Protein AF-0000000087519798 (afdb_homodimer)

InterPro domains:
  IPR012349 FMN-binding split barrel [G3DSA:2.30.110.10] (3-143)
  IPR024747 Pyridoxamine 5'-phosphate oxidase-related [PF12900] (16-132)

Sequence (292 aa):
MRFEHDNDDPVLKLTEEQCWELLAHSAHGRVATAAAGIIDIVPVNFAVHKGYIFIRTAPGNKLAAMTVNSSIAFEADGVLSDEAWSVVVHGTAAVLESEEEIREARESGVTPWIPTLKDAWVRVKVERISGRHFILGAQPEVTDEAMRFEHDNDDPVLKLTEEQCWELLAHSAHGRVATAAAGIIDIVPVNFAVHKGYIFIRTAPGNKLAAMTVNSSIAFEADGVLSDEAWSVVVHGTAAVLESEEEIREARESGVTPWIPTLKDAWVRVKVERISGRHFILGAQPEVTDEA

Solvent-accessible surface area (backbone atoms only — not comparable to full-atom values): 16064 Å² total; per-residue (Å²): 129,96,70,90,56,63,95,78,39,47,64,33,80,45,50,64,68,55,38,51,52,54,48,61,74,40,49,58,34,33,40,21,41,58,56,96,89,42,52,38,54,43,79,38,33,28,20,51,46,97,81,27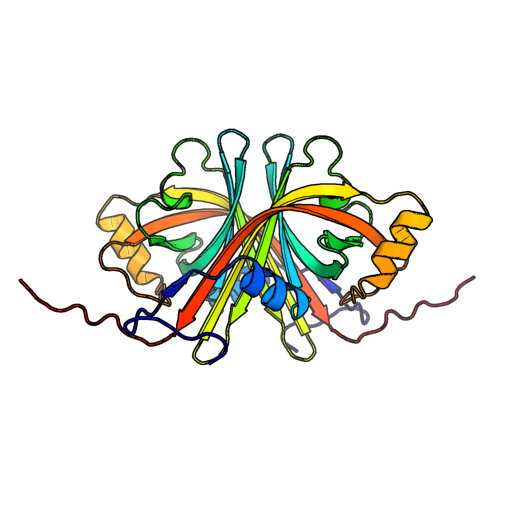,40,33,32,62,39,60,63,80,33,70,76,65,58,46,73,85,52,37,57,29,11,36,37,35,67,50,77,56,97,53,34,35,38,39,33,36,33,35,31,38,47,42,67,53,80,49,69,69,54,45,50,53,50,59,71,33,60,53,66,62,63,63,69,63,96,60,60,35,41,36,40,32,47,70,73,44,69,46,27,40,37,36,44,44,82,48,68,62,77,77,71,74,79,120,126,97,67,90,57,64,94,78,40,47,65,33,79,44,50,64,69,55,38,51,53,53,48,62,74,40,49,58,35,34,40,19,40,56,56,97,90,41,53,39,54,44,78,40,31,28,19,50,46,96,82,27,41,34,34,61,38,60,64,81,33,67,76,65,57,44,73,83,51,37,59,29,12,36,37,37,67,48,78,56,96,53,34,34,38,39,34,36,33,34,31,38,46,42,68,54,80,49,68,69,54,47,52,54,49,59,71,33,58,55,67,63,63,63,70,62,96,61,60,35,41,36,40,32,46,70,74,43,70,48,29,42,38,36,44,45,83,48,67,59,77,75,71,78,76,121

Radius of gyration: 19.39 Å; Cα contacts (8 Å, |Δi|>4): 641; chains: 2; bounding box: 46×64×42 Å

Structure (mmCIF, N/CA/C/O backbone):
data_AF-0000000087519798-model_v1
#
loop_
_entity.id
_entity.type
_entity.pdbx_description
1 polymer 'Flavin-nucleotide-binding protein'
#
loop_
_atom_site.group_PDB
_atom_site.id
_atom_site.type_symbol
_atom_site.label_atom_id
_atom_site.label_alt_id
_atom_site.label_comp_id
_atom_site.label_asym_id
_atom_site.label_entity_id
_atom_site.label_seq_id
_atom_site.pdbx_PDB_ins_code
_atom_site.Cartn_x
_atom_site.Cartn_y
_atom_site.Cartn_z
_atom_site.occupancy
_atom_site.B_iso_or_equiv
_atom_site.auth_seq_id
_atom_site.auth_comp_id
_atom_site.auth_asym_id
_atom_site.auth_atom_id
_atom_site.pdbx_PDB_model_num
ATOM 1 N N . MET A 1 1 ? -14.172 -11.82 15.789 1 59.91 1 MET A N 1
ATOM 2 C CA . MET A 1 1 ? -14.234 -11.5 14.359 1 59.91 1 MET A CA 1
ATOM 3 C C . MET A 1 1 ? -15 -10.195 14.133 1 59.91 1 MET A C 1
ATOM 5 O O . MET A 1 1 ? -16.047 -9.969 14.742 1 59.91 1 MET A O 1
ATOM 9 N N . ARG A 1 2 ? -14.25 -9.328 13.375 1 66.94 2 ARG A N 1
ATOM 10 C CA . ARG A 1 2 ? -14.758 -7.961 13.305 1 66.94 2 ARG A CA 1
ATOM 11 C C . ARG A 1 2 ? -16.047 -7.895 12.477 1 66.94 2 ARG A C 1
ATOM 13 O O . ARG A 1 2 ? -16.969 -7.156 12.82 1 66.94 2 ARG A O 1
ATOM 20 N N . PHE A 1 3 ? -16.109 -8.836 11.469 1 86.25 3 PHE A N 1
ATOM 21 C CA . PHE A 1 3 ? -17.234 -8.773 10.547 1 86.25 3 PHE A CA 1
ATOM 22 C C . PHE A 1 3 ? -17.828 -10.164 10.32 1 86.25 3 PHE A C 1
ATOM 24 O O . PHE A 1 3 ? -17.094 -11.156 10.266 1 86.25 3 PHE A O 1
ATOM 31 N N . GLU A 1 4 ? -19.078 -10.273 10.25 1 86.12 4 GLU A N 1
ATOM 32 C CA . GLU A 1 4 ? -19.781 -11.539 10.047 1 86.12 4 GLU A CA 1
ATOM 33 C C . GLU A 1 4 ? -19.781 -11.938 8.578 1 86.12 4 GLU A C 1
ATOM 35 O O . GLU A 1 4 ? -20.203 -11.156 7.715 1 86.12 4 GLU A O 1
ATOM 40 N N . HIS A 1 5 ? -19.297 -13.18 8.344 1 87.94 5 HIS A N 1
ATOM 41 C CA . HIS A 1 5 ? -19.281 -13.703 6.988 1 87.94 5 HIS A CA 1
ATOM 42 C C . HIS A 1 5 ? -20.531 -14.539 6.707 1 87.94 5 HIS A C 1
ATOM 44 O O . HIS A 1 5 ? -21.016 -15.25 7.586 1 87.94 5 HIS A O 1
ATOM 50 N N . ASP A 1 6 ? -20.938 -14.352 5.441 1 78.69 6 ASP A N 1
ATOM 51 C CA . ASP A 1 6 ? -22.047 -15.188 5.004 1 78.69 6 ASP A CA 1
ATOM 52 C C . ASP A 1 6 ? -21.562 -16.547 4.508 1 78.69 6 ASP A C 1
ATOM 54 O O . ASP A 1 6 ? -20.562 -16.625 3.791 1 78.69 6 ASP A O 1
ATOM 58 N N . ASN A 1 7 ? -22.359 -17.594 4.73 1 78.25 7 ASN A N 1
ATOM 59 C CA . ASN A 1 7 ? -22.234 -18.922 4.145 1 78.25 7 ASN A CA 1
ATOM 60 C C . ASN A 1 7 ? -20.812 -19.453 4.246 1 78.25 7 ASN A C 1
ATOM 62 O O . ASN A 1 7 ? -20.344 -20.156 3.346 1 78.25 7 ASN A O 1
ATOM 66 N N . ASP A 1 8 ? -20.031 -19.016 5.184 1 79.12 8 ASP A N 1
ATOM 67 C CA . ASP A 1 8 ? -18.672 -19.516 5.434 1 79.12 8 ASP A CA 1
ATOM 68 C C . ASP A 1 8 ? -17.719 -19.078 4.332 1 79.12 8 ASP A C 1
ATOM 70 O O . ASP A 1 8 ? -16.719 -19.75 4.059 1 79.12 8 ASP A O 1
ATOM 74 N N . ASP A 1 9 ? -18.203 -18.109 3.566 1 85.56 9 ASP A N 1
ATOM 75 C CA . ASP A 1 9 ? -17.312 -17.531 2.564 1 85.56 9 ASP A CA 1
ATOM 76 C C . ASP A 1 9 ? -16.125 -16.844 3.223 1 85.56 9 ASP A C 1
ATOM 78 O O . ASP A 1 9 ? -16.297 -15.984 4.086 1 85.56 9 ASP A O 1
ATOM 82 N N . PRO A 1 10 ? -14.992 -17.266 2.832 1 89.5 10 PRO A N 1
ATOM 83 C CA . PRO A 1 10 ? -13.805 -16.703 3.479 1 89.5 10 PRO A CA 1
ATOM 84 C C . PRO A 1 10 ? -13.57 -15.234 3.107 1 89.5 10 PRO A C 1
ATOM 86 O O . PRO A 1 10 ? -12.742 -14.562 3.73 1 89.5 10 PRO A O 1
ATOM 89 N N . VAL A 1 11 ? -14.305 -14.727 2.104 1 91.19 11 VAL A N 1
ATOM 90 C CA . VAL A 1 11 ? -14.148 -13.336 1.679 1 91.19 11 VAL A CA 1
ATOM 91 C C . VAL A 1 11 ? -15.469 -12.594 1.841 1 91.19 11 VAL A C 1
ATOM 93 O O . VAL A 1 11 ? -16.516 -13.062 1.379 1 91.19 11 VAL A O 1
ATOM 96 N N . LEU A 1 12 ? -15.391 -11.555 2.516 1 94.12 12 LEU A N 1
ATOM 97 C CA . LEU A 1 12 ? -16.547 -10.68 2.693 1 94.12 12 LEU A CA 1
ATOM 98 C C . LEU A 1 12 ? -16.328 -9.344 1.999 1 94.12 12 LEU A C 1
ATOM 100 O O . LEU A 1 12 ? -15.312 -8.672 2.236 1 94.12 12 LEU A O 1
ATOM 104 N N . LYS A 1 13 ? -17.219 -9.016 1.088 1 96.06 13 LYS A N 1
ATOM 105 C CA . LYS A 1 13 ? -17.219 -7.652 0.563 1 96.06 13 LYS A CA 1
ATOM 106 C C . LYS A 1 13 ? -17.75 -6.664 1.599 1 96.06 13 LYS A C 1
ATOM 108 O O . LYS A 1 13 ? -18.859 -6.82 2.1 1 96.06 13 LYS A O 1
ATOM 113 N N . LEU A 1 14 ? -17 -5.668 1.889 1 97.56 14 LEU A N 1
ATOM 114 C CA . LEU A 1 14 ? -17.359 -4.711 2.928 1 97.56 14 LEU A CA 1
ATOM 115 C C . LEU A 1 14 ? -18.297 -3.641 2.377 1 97.56 14 LEU A C 1
ATOM 117 O O . LEU A 1 14 ? -18.188 -3.254 1.21 1 97.56 14 LEU A O 1
ATOM 121 N N . THR A 1 15 ? -19.156 -3.197 3.223 1 97.88 15 THR A N 1
ATOM 122 C CA . THR A 1 15 ? -19.953 -2.023 2.879 1 97.88 15 THR A CA 1
ATOM 123 C C . THR A 1 15 ? -19.109 -0.754 2.963 1 97.88 15 THR A C 1
ATOM 125 O O . THR A 1 15 ? -18.016 -0.761 3.549 1 97.88 15 THR A O 1
ATOM 128 N N . GLU A 1 16 ? -19.641 0.296 2.352 1 98.12 16 GLU A N 1
ATOM 129 C CA . GLU A 1 16 ? -18.953 1.575 2.461 1 98.12 16 GLU A CA 1
ATOM 130 C C . GLU A 1 16 ? -18.766 1.98 3.922 1 98.12 16 GLU A C 1
ATOM 132 O O . GLU A 1 16 ? -17.703 2.457 4.309 1 98.12 16 GLU A O 1
ATOM 137 N N . GLU A 1 17 ? -19.797 1.792 4.73 1 97.75 17 GLU A N 1
ATOM 138 C CA . GLU A 1 17 ? -19.734 2.146 6.145 1 97.75 17 GLU A CA 1
ATOM 139 C C . GLU A 1 17 ? -18.656 1.359 6.867 1 97.75 17 GLU A C 1
ATOM 141 O O . GLU A 1 17 ? -17.922 1.911 7.695 1 97.75 17 GLU A O 1
ATOM 146 N N . GLN A 1 18 ? -18.578 0.118 6.582 1 97.88 18 GLN A N 1
ATOM 147 C CA . GLN A 1 18 ? -17.562 -0.732 7.184 1 97.88 18 GLN A CA 1
ATOM 148 C C . GLN A 1 18 ? -16.156 -0.301 6.758 1 97.88 18 GLN A C 1
ATOM 150 O O . GLN A 1 18 ? -15.227 -0.333 7.555 1 97.88 18 GLN A O 1
ATOM 155 N N . CYS A 1 19 ? -15.977 0.097 5.504 1 98.56 19 CYS A N 1
ATOM 156 C CA . CYS A 1 19 ? -14.703 0.604 5.012 1 98.56 19 CYS A CA 1
ATOM 157 C C . CYS A 1 19 ? -14.273 1.842 5.789 1 98.56 19 CYS A C 1
ATOM 159 O O . CYS A 1 19 ? -13.125 1.929 6.246 1 98.56 19 CYS A O 1
ATOM 161 N N . TRP A 1 20 ? -15.211 2.758 6.012 1 98.12 20 TRP A N 1
ATOM 162 C CA . TRP A 1 20 ? -14.898 3.986 6.738 1 98.12 20 TRP A CA 1
ATOM 163 C C . TRP A 1 20 ? -14.539 3.686 8.188 1 98.12 20 TRP A C 1
ATOM 165 O O . TRP A 1 20 ? -13.664 4.336 8.766 1 98.12 20 TRP A O 1
ATOM 175 N N . GLU A 1 21 ? -15.227 2.742 8.758 1 97.62 21 GLU A N 1
ATOM 176 C CA . GLU A 1 21 ? -14.906 2.348 10.133 1 97.62 21 GLU A CA 1
ATOM 177 C C . GLU A 1 21 ? -13.477 1.826 10.242 1 97.62 21 GLU A C 1
ATOM 179 O O . GLU A 1 21 ? -12.75 2.195 11.164 1 97.62 21 GLU A O 1
ATOM 184 N N . LEU A 1 22 ? -13.102 0.979 9.336 1 97.88 22 LEU A N 1
ATOM 185 C CA . LEU A 1 22 ? -11.75 0.433 9.336 1 97.88 22 LEU A CA 1
ATOM 186 C C . LEU A 1 22 ? -10.711 1.536 9.133 1 97.88 22 LEU A C 1
ATOM 188 O O . LEU A 1 22 ? -9.688 1.569 9.82 1 97.88 22 LEU A O 1
ATOM 192 N N . LEU A 1 23 ? -10.992 2.463 8.172 1 97.94 23 LEU A N 1
ATOM 193 C CA . LEU A 1 23 ? -10.07 3.564 7.926 1 97.94 23 LEU A CA 1
ATOM 194 C C . LEU A 1 23 ? -9.938 4.449 9.164 1 97.94 23 LEU A C 1
ATOM 196 O O . LEU A 1 23 ? -8.844 4.914 9.484 1 97.94 23 LEU A O 1
ATOM 200 N N . ALA A 1 24 ? -11.039 4.672 9.867 1 96.44 24 ALA A N 1
ATOM 201 C CA . ALA A 1 24 ? -11.055 5.547 11.039 1 96.44 24 ALA A CA 1
ATOM 202 C C . ALA A 1 24 ? -10.188 4.977 12.164 1 96.44 24 ALA A C 1
ATOM 204 O O . ALA A 1 24 ? -9.719 5.715 13.031 1 96.44 24 ALA A O 1
ATOM 205 N N . HIS A 1 25 ? -9.93 3.664 12.117 1 95.06 25 HIS A N 1
ATOM 206 C CA . HIS A 1 25 ? -9.156 3.014 13.172 1 95.06 25 HIS A CA 1
ATOM 207 C C . HIS A 1 25 ? -7.773 2.615 12.68 1 95.06 25 HIS A C 1
ATOM 209 O O . HIS A 1 25 ? -7.117 1.764 13.281 1 95.06 25 HIS A O 1
ATOM 215 N N . SER A 1 26 ? -7.41 3.158 11.609 1 95.44 26 SER A N 1
ATOM 216 C CA . SER A 1 26 ? -6.09 2.916 11.039 1 95.44 26 SER A CA 1
ATOM 217 C C . SER A 1 26 ? -5.309 4.215 10.875 1 95.44 26 SER A C 1
ATOM 219 O O . SER A 1 26 ? -5.902 5.293 10.773 1 95.44 26 SER A O 1
ATOM 221 N N . ALA A 1 27 ? -3.98 4.098 10.867 1 94.94 27 ALA A N 1
ATOM 222 C CA . ALA A 1 27 ? -3.162 5.309 10.805 1 94.94 27 ALA A CA 1
ATOM 223 C C . ALA A 1 27 ? -2.125 5.211 9.688 1 94.94 27 ALA A C 1
ATOM 225 O O . ALA A 1 27 ? -1.353 6.148 9.469 1 94.94 27 ALA A O 1
ATOM 226 N N . HIS A 1 28 ? -2.031 4.078 9.062 1 95.69 28 HIS A N 1
ATOM 227 C CA . HIS A 1 28 ? -1.018 3.807 8.047 1 95.69 28 HIS A CA 1
ATOM 228 C C . HIS A 1 28 ? -1.65 3.295 6.762 1 95.69 28 HIS A C 1
ATOM 230 O O . HIS A 1 28 ? -2.555 2.457 6.797 1 95.69 28 HIS A O 1
ATOM 236 N N . GLY A 1 29 ? -1.298 3.855 5.613 1 97 29 GLY A N 1
ATOM 237 C CA . GLY A 1 29 ? -1.755 3.457 4.289 1 97 29 GLY A CA 1
ATOM 238 C C . GLY A 1 29 ? -0.739 3.734 3.199 1 97 29 GLY A C 1
ATOM 239 O O . GLY A 1 29 ? 0.43 4.004 3.484 1 97 29 GLY A O 1
ATOM 240 N N . ARG A 1 30 ? -1.146 3.537 1.987 1 97.06 30 ARG A N 1
ATOM 241 C CA . ARG A 1 30 ? -0.303 3.781 0.821 1 97.06 30 ARG A CA 1
ATOM 242 C C . ARG A 1 30 ? -1.056 4.57 -0.243 1 97.06 30 ARG A C 1
ATOM 244 O O . ARG A 1 30 ? -2.238 4.324 -0.487 1 97.06 30 ARG A O 1
ATOM 251 N N . VAL A 1 31 ? -0.325 5.426 -0.885 1 96.56 31 VAL A N 1
ATOM 252 C CA . VAL A 1 31 ? -0.897 6.215 -1.97 1 96.56 31 VAL A CA 1
ATOM 253 C C . VAL A 1 31 ? -0.216 5.855 -3.287 1 96.56 31 VAL A C 1
ATOM 255 O O . VAL A 1 31 ? 1.014 5.867 -3.381 1 96.56 31 VAL A O 1
ATOM 258 N N . ALA A 1 32 ? -1.012 5.516 -4.242 1 95.75 32 ALA A N 1
ATOM 259 C CA . ALA A 1 32 ? -0.547 5.324 -5.617 1 95.75 32 ALA A CA 1
ATOM 260 C C . ALA A 1 32 ? -0.795 6.574 -6.457 1 95.75 32 ALA A C 1
ATOM 262 O O . ALA A 1 32 ? -1.893 7.137 -6.438 1 95.75 32 ALA A O 1
ATOM 263 N N . THR A 1 33 ? 0.191 7 -7.145 1 94 33 THR A N 1
ATOM 264 C CA . THR A 1 33 ? 0.105 8.148 -8.047 1 94 33 THR A CA 1
ATOM 265 C C . THR A 1 33 ? 0.697 7.809 -9.406 1 94 33 THR A C 1
ATOM 267 O O . THR A 1 33 ? 1.42 6.82 -9.547 1 94 33 THR A O 1
ATOM 270 N N . ALA A 1 34 ? 0.292 8.57 -10.367 1 90.81 34 ALA A N 1
ATOM 271 C CA . ALA A 1 34 ? 0.88 8.5 -11.703 1 90.81 34 ALA A CA 1
ATOM 272 C C . ALA A 1 34 ? 1.064 9.891 -12.297 1 90.81 34 ALA A C 1
ATOM 274 O O . ALA A 1 34 ? 0.117 10.68 -12.359 1 90.81 34 ALA A O 1
ATOM 275 N N . ALA A 1 35 ? 2.301 10.188 -12.57 1 83.38 35 ALA A N 1
ATOM 276 C CA . ALA A 1 35 ? 2.631 11.469 -13.203 1 83.38 35 ALA A CA 1
ATOM 277 C C . ALA A 1 35 ? 3.758 11.297 -14.219 1 83.38 35 ALA A C 1
ATOM 279 O O . ALA A 1 35 ? 4.777 10.664 -13.93 1 83.38 35 ALA A O 1
ATOM 280 N N . ALA A 1 36 ? 3.531 11.883 -15.422 1 80.44 36 ALA A N 1
ATOM 281 C CA . ALA A 1 36 ? 4.547 11.867 -16.469 1 80.44 36 ALA A CA 1
ATOM 282 C C . ALA A 1 36 ? 5.004 10.445 -16.766 1 80.44 36 ALA A C 1
ATOM 284 O O . ALA A 1 36 ? 6.207 10.18 -16.875 1 80.44 36 ALA A O 1
ATOM 285 N N . GLY A 1 37 ? 4.07 9.508 -16.703 1 79.12 37 GLY A N 1
ATOM 286 C CA . GLY A 1 37 ? 4.352 8.125 -17.078 1 79.12 37 GLY A CA 1
ATOM 287 C C . GLY A 1 37 ? 4.98 7.328 -15.945 1 79.12 37 GLY A C 1
ATOM 288 O O . GLY A 1 37 ? 5.281 6.145 -16.109 1 79.12 37 GLY A O 1
ATOM 289 N N . ILE A 1 38 ? 5.172 7.988 -14.812 1 87.88 38 ILE A N 1
ATOM 290 C CA . ILE A 1 38 ? 5.793 7.301 -13.688 1 87.88 38 ILE A CA 1
ATOM 291 C C . ILE A 1 38 ? 4.73 6.93 -12.656 1 87.88 38 ILE A C 1
ATOM 293 O O . ILE A 1 38 ? 4.004 7.801 -12.172 1 87.88 38 ILE A O 1
ATOM 297 N N . ILE A 1 39 ? 4.625 5.645 -12.469 1 92.94 39 ILE A N 1
ATOM 298 C CA . ILE A 1 39 ? 3.756 5.148 -11.406 1 92.94 39 ILE A CA 1
ATOM 299 C C . ILE A 1 39 ? 4.543 5.051 -10.102 1 92.94 39 ILE A C 1
ATOM 301 O O . ILE A 1 39 ? 5.672 4.555 -10.086 1 92.94 39 ILE A O 1
ATOM 305 N N . ASP A 1 40 ? 3.973 5.629 -9.055 1 94.5 40 ASP A N 1
ATOM 306 C CA . ASP A 1 40 ? 4.641 5.578 -7.754 1 94.5 40 ASP A CA 1
ATOM 307 C C . ASP A 1 40 ? 3.674 5.141 -6.656 1 94.5 40 ASP A C 1
ATOM 309 O O . ASP A 1 40 ? 2.457 5.188 -6.836 1 94.5 40 ASP A O 1
ATOM 313 N N . ILE A 1 41 ? 4.184 4.637 -5.625 1 96 41 ILE A N 1
ATOM 314 C CA . ILE A 1 41 ? 3.441 4.242 -4.43 1 96 41 ILE A CA 1
ATOM 315 C C . ILE A 1 41 ? 4.234 4.621 -3.182 1 96 41 ILE A C 1
ATOM 317 O O . ILE A 1 41 ? 5.434 4.352 -3.094 1 96 41 ILE A O 1
ATOM 321 N N . VAL A 1 42 ? 3.609 5.273 -2.256 1 94.31 42 VAL A N 1
ATOM 322 C CA . VAL A 1 42 ? 4.324 5.742 -1.073 1 94.31 42 VAL A CA 1
ATOM 323 C C . VAL A 1 42 ? 3.516 5.418 0.181 1 94.31 42 VAL A C 1
ATOM 325 O O . VAL A 1 42 ? 2.307 5.66 0.229 1 94.31 42 VAL A O 1
ATOM 328 N N . PRO A 1 43 ? 4.191 4.844 1.152 1 95.75 43 PRO A N 1
ATOM 329 C CA . PRO A 1 43 ? 3.512 4.707 2.441 1 95.75 43 PRO A CA 1
ATOM 330 C C . PRO A 1 43 ? 3.303 6.043 3.146 1 95.75 43 PRO A C 1
ATOM 332 O O . PRO A 1 43 ? 4.164 6.926 3.07 1 95.75 43 PRO A O 1
ATOM 335 N N . VAL A 1 44 ? 2.168 6.176 3.814 1 94.06 44 VAL A N 1
ATOM 336 C CA . VAL A 1 44 ? 1.858 7.441 4.465 1 94.06 44 VAL A CA 1
ATOM 337 C C . VAL A 1 44 ? 1.131 7.184 5.781 1 94.06 44 VAL A C 1
ATOM 339 O O . VAL A 1 44 ? 0.504 6.137 5.957 1 94.06 44 VAL A O 1
ATOM 342 N N . ASN A 1 45 ? 1.285 8.156 6.676 1 94.19 45 ASN A N 1
ATOM 343 C CA . ASN A 1 45 ? 0.349 8.25 7.789 1 94.19 45 ASN A CA 1
ATOM 344 C C . ASN A 1 45 ? -0.875 9.086 7.422 1 94.19 45 ASN A C 1
ATOM 346 O O . ASN A 1 45 ? -0.757 10.094 6.727 1 94.19 45 ASN A O 1
ATOM 350 N N . PHE A 1 46 ? -2.01 8.625 7.949 1 95.88 46 PHE A N 1
ATOM 351 C CA . PHE A 1 46 ? -3.236 9.32 7.578 1 95.88 46 PHE A CA 1
ATOM 352 C C . PHE A 1 46 ? -4.246 9.281 8.719 1 95.88 46 PHE A C 1
ATOM 354 O O . PHE A 1 46 ? -4.055 8.562 9.703 1 95.88 46 PHE A O 1
ATOM 361 N N . ALA A 1 47 ? -5.266 10.102 8.562 1 97.19 47 ALA A N 1
ATOM 362 C CA . ALA A 1 47 ? -6.469 10.062 9.391 1 97.19 47 ALA A CA 1
ATOM 363 C C . ALA A 1 47 ? -7.703 10.453 8.578 1 97.19 47 ALA A C 1
ATOM 365 O O . ALA A 1 47 ? -7.586 11.047 7.504 1 97.19 47 ALA A O 1
ATOM 366 N N . VAL A 1 48 ? -8.797 10 9.094 1 97.56 48 VAL A N 1
ATOM 367 C CA . VAL A 1 48 ? -10.062 10.367 8.469 1 97.56 48 VAL A CA 1
ATOM 368 C C . VAL A 1 48 ? -10.766 11.422 9.312 1 97.56 48 VAL A C 1
ATOM 370 O O . VAL A 1 48 ? -10.758 11.344 10.547 1 97.56 48 VAL A O 1
ATOM 373 N N . HIS A 1 49 ? -11.273 12.43 8.609 1 97.12 49 HIS A N 1
ATOM 374 C CA . HIS A 1 49 ? -12.031 13.484 9.266 1 97.12 49 HIS A CA 1
ATOM 375 C C . HIS A 1 49 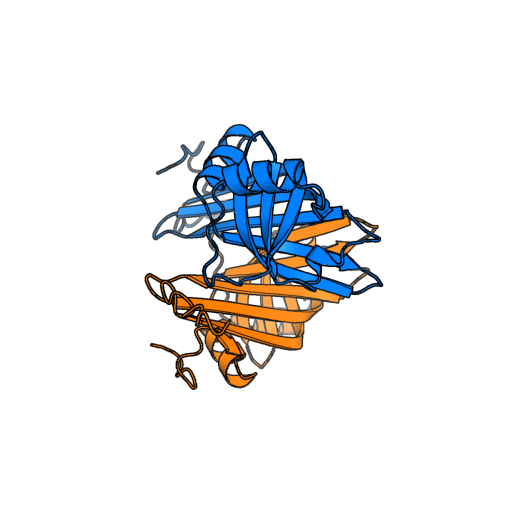? -13.062 14.094 8.328 1 97.12 49 HIS A C 1
ATOM 377 O O . HIS A 1 49 ? -12.727 14.516 7.215 1 97.12 49 HIS A O 1
ATOM 383 N N . LYS A 1 50 ? -14.336 14.086 8.688 1 96.06 50 LYS A N 1
ATOM 384 C CA . LYS A 1 50 ? -15.438 14.703 7.953 1 96.06 50 LYS A CA 1
ATOM 385 C C . LYS A 1 50 ? -15.508 14.164 6.523 1 96.06 50 LYS A C 1
ATOM 387 O O . LYS A 1 50 ? -15.648 14.938 5.574 1 96.06 50 LYS A O 1
ATOM 392 N N . GLY A 1 51 ? -15.242 12.906 6.309 1 96.44 51 GLY A N 1
ATOM 393 C CA . GLY A 1 51 ? -15.43 12.242 5.027 1 96.44 51 GLY A CA 1
ATOM 394 C C . GLY A 1 51 ? -14.234 12.391 4.102 1 96.44 51 GLY A C 1
ATOM 395 O O . GLY A 1 51 ? -14.312 12.039 2.92 1 96.44 51 GLY A O 1
ATOM 396 N N . TYR A 1 52 ? -13.117 12.938 4.66 1 97.81 52 TYR A N 1
ATOM 397 C CA . TYR A 1 52 ? -11.875 13.078 3.896 1 97.81 52 TYR A CA 1
ATOM 398 C C . TYR A 1 52 ? -10.75 12.281 4.543 1 97.81 52 TYR A C 1
ATOM 400 O O . TYR A 1 52 ? -10.812 11.961 5.73 1 97.81 52 TYR A O 1
ATOM 408 N N . ILE A 1 53 ? -9.852 11.953 3.688 1 98.06 53 ILE A N 1
ATOM 409 C CA . ILE A 1 53 ? -8.586 11.406 4.168 1 98.06 53 ILE A CA 1
ATOM 410 C C . ILE A 1 53 ? -7.527 12.508 4.188 1 98.06 53 ILE A C 1
ATOM 412 O O . ILE A 1 53 ? -7.348 13.227 3.199 1 98.06 53 ILE A O 1
ATOM 416 N N . PHE A 1 54 ? -6.895 12.625 5.316 1 96.5 54 PHE A N 1
ATOM 417 C CA . PHE A 1 54 ? -5.816 13.594 5.461 1 96.5 54 PHE A CA 1
ATOM 418 C C . PHE A 1 54 ? -4.473 12.898 5.629 1 96.5 54 PHE A C 1
ATOM 420 O O . PHE A 1 54 ? -4.367 11.922 6.375 1 96.5 54 PHE A O 1
ATOM 427 N N . ILE A 1 55 ? -3.529 13.43 4.895 1 94.81 55 ILE A N 1
ATOM 428 C CA . ILE A 1 55 ? -2.182 12.875 4.895 1 94.81 55 ILE A CA 1
ATOM 429 C C . ILE A 1 55 ? -1.173 13.961 5.262 1 94.81 55 ILE A C 1
ATOM 431 O O . ILE A 1 55 ? -1.257 15.086 4.762 1 94.81 55 ILE A O 1
ATOM 435 N N . ARG A 1 56 ? -0.33 13.594 6.156 1 89.56 56 ARG A N 1
ATOM 436 C CA . ARG A 1 56 ? 0.798 14.453 6.496 1 89.56 56 ARG A CA 1
ATOM 437 C C . ARG A 1 56 ? 2.098 13.914 5.91 1 89.56 56 ARG A C 1
ATOM 439 O O . ARG A 1 56 ? 2.453 12.758 6.133 1 89.56 56 ARG A O 1
ATOM 446 N N . THR A 1 57 ? 2.738 14.703 5.074 1 83.38 57 THR A N 1
ATOM 447 C CA . THR A 1 57 ? 3.922 14.203 4.383 1 83.38 57 THR A CA 1
ATOM 448 C C . THR A 1 57 ? 5.02 15.266 4.355 1 83.38 57 THR A C 1
ATOM 450 O O . THR A 1 57 ? 4.773 16.422 4.688 1 83.38 57 THR A O 1
ATOM 453 N N . ALA A 1 58 ? 6.297 14.727 4.156 1 75 58 ALA A N 1
ATOM 454 C CA . ALA A 1 58 ? 7.398 15.68 4.039 1 75 58 ALA A CA 1
ATOM 455 C C . ALA A 1 58 ? 7.203 16.594 2.836 1 75 58 ALA A C 1
ATOM 457 O O . ALA A 1 58 ? 6.621 16.203 1.827 1 75 58 ALA A O 1
ATOM 458 N N . PRO A 1 59 ? 7.746 17.766 3.051 1 63.56 59 PRO A N 1
ATOM 459 C CA . PRO A 1 59 ? 7.703 18.672 1.891 1 63.56 59 PRO A CA 1
ATOM 460 C C . PRO A 1 59 ? 8.469 18.109 0.692 1 63.56 59 PRO A C 1
ATOM 462 O O . PRO A 1 59 ? 9.523 17.5 0.861 1 63.56 59 PRO A O 1
ATOM 465 N N . GLY A 1 60 ? 7.902 18.312 -0.5 1 61.34 60 GLY A N 1
ATOM 466 C CA . GLY A 1 60 ? 8.602 17.875 -1.7 1 61.34 60 GLY A CA 1
ATOM 467 C C . GLY A 1 60 ? 8.281 16.453 -2.098 1 61.34 60 GLY A C 1
ATOM 468 O O . GLY A 1 60 ? 8.734 15.969 -3.143 1 61.34 60 GLY A O 1
ATOM 469 N N . ASN A 1 61 ? 7.598 15.852 -1.225 1 62.94 61 ASN A N 1
ATOM 470 C CA . ASN A 1 61 ? 7.18 14.508 -1.603 1 62.94 61 ASN A CA 1
ATOM 471 C C . ASN A 1 61 ? 6.246 14.531 -2.811 1 62.94 61 ASN A C 1
ATOM 473 O O . ASN A 1 61 ? 5.578 15.531 -3.066 1 62.94 61 ASN A O 1
ATOM 477 N N . LYS A 1 62 ? 6.305 13.445 -3.516 1 65.06 62 LYS A N 1
ATOM 478 C CA . LYS A 1 62 ? 5.566 13.344 -4.773 1 65.06 62 LYS A CA 1
ATOM 479 C C . LYS A 1 62 ? 4.086 13.664 -4.566 1 65.06 62 LYS A C 1
ATOM 481 O O . LYS A 1 62 ? 3.461 14.305 -5.414 1 65.06 62 LYS A O 1
ATOM 486 N N . LEU A 1 63 ? 3.631 13.344 -3.414 1 73.5 63 LEU A N 1
ATOM 487 C CA . LEU A 1 63 ? 2.227 13.641 -3.154 1 73.5 63 LEU A CA 1
ATOM 488 C C . LEU A 1 63 ? 1.992 15.141 -3.072 1 73.5 63 LEU A C 1
ATOM 490 O O . LEU A 1 63 ? 0.969 15.641 -3.545 1 73.5 63 LEU A O 1
ATOM 494 N N . ALA A 1 64 ? 3.043 15.766 -2.568 1 64.25 64 ALA A N 1
ATOM 495 C CA . ALA A 1 64 ? 2.938 17.219 -2.428 1 64.25 64 ALA A CA 1
ATOM 496 C C . ALA A 1 64 ? 3.219 17.906 -3.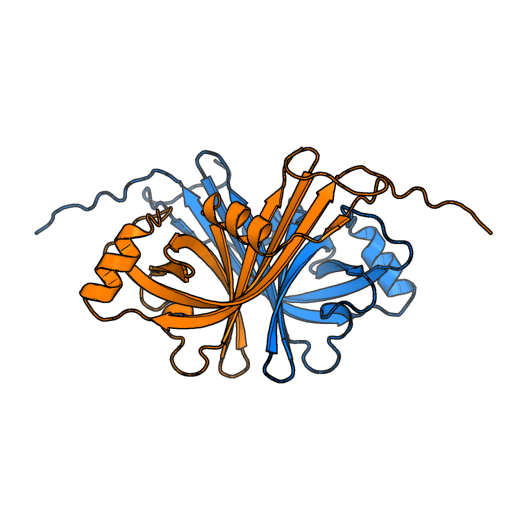754 1 64.25 64 ALA A C 1
ATOM 498 O O . ALA A 1 64 ? 2.855 19.078 -3.938 1 64.25 64 ALA A O 1
ATOM 499 N N . ALA A 1 65 ? 3.719 17.094 -4.609 1 59.5 65 ALA A N 1
ATOM 500 C CA . ALA A 1 65 ? 4.07 17.688 -5.898 1 59.5 65 ALA A CA 1
ATOM 501 C C . ALA A 1 65 ? 2.961 17.469 -6.922 1 59.5 65 ALA A C 1
ATOM 503 O O . ALA A 1 65 ? 3.033 17.984 -8.039 1 59.5 65 ALA A O 1
ATOM 504 N N . MET A 1 66 ? 1.957 16.766 -6.402 1 60.38 66 MET A N 1
ATOM 505 C CA . MET A 1 66 ? 0.909 16.375 -7.34 1 60.38 66 MET A CA 1
ATOM 506 C C . MET A 1 66 ? 0.14 17.594 -7.84 1 60.38 66 MET A C 1
ATOM 508 O O . MET A 1 66 ? -0.711 18.125 -7.129 1 60.38 66 MET A O 1
ATOM 512 N N . THR A 1 67 ? 0.681 18.312 -8.688 1 57.56 67 THR A N 1
ATOM 513 C CA . THR A 1 67 ? 0.019 19.484 -9.219 1 57.56 67 THR A CA 1
ATOM 514 C C . THR A 1 67 ? -0.73 19.156 -10.508 1 57.56 67 THR A C 1
ATOM 516 O O . THR A 1 67 ? -1.734 19.797 -10.836 1 57.56 67 THR A O 1
ATOM 519 N N . VAL A 1 68 ? -0.422 18.25 -11.242 1 60.69 68 VAL A N 1
ATOM 520 C CA . VAL A 1 68 ? -0.994 18.094 -12.578 1 60.69 68 VAL A CA 1
ATOM 521 C C . VAL A 1 68 ? -2.135 17.078 -12.523 1 60.69 68 VAL A C 1
ATOM 523 O O . VAL A 1 68 ? -3.234 17.344 -13.016 1 60.69 68 VAL A O 1
ATOM 526 N N . ASN A 1 69 ? -1.855 15.797 -11.992 1 74.62 69 ASN A N 1
ATOM 527 C CA . ASN A 1 69 ? -2.875 14.758 -11.867 1 74.62 69 ASN A CA 1
ATOM 528 C C . ASN A 1 69 ? -3.268 14.531 -10.406 1 74.62 69 ASN A C 1
ATOM 530 O O . ASN A 1 69 ? -2.477 14 -9.625 1 74.62 69 ASN A O 1
ATOM 534 N N . SER A 1 70 ? -4.457 14.93 -10.219 1 90.25 70 SER A N 1
ATOM 535 C CA . SER A 1 70 ? -4.902 14.875 -8.828 1 90.25 70 SER A CA 1
ATOM 536 C C . SER A 1 70 ? -5.504 13.508 -8.492 1 90.25 70 SER A C 1
ATOM 538 O O . SER A 1 70 ? -5.797 13.227 -7.332 1 90.25 70 SER A O 1
ATOM 540 N N . SER A 1 71 ? -5.656 12.727 -9.594 1 93.62 71 SER A N 1
ATOM 541 C CA . SER A 1 71 ? -6.234 11.406 -9.352 1 93.62 71 SER A CA 1
ATOM 542 C C . SER A 1 71 ? -5.25 10.492 -8.633 1 93.62 71 SER A C 1
A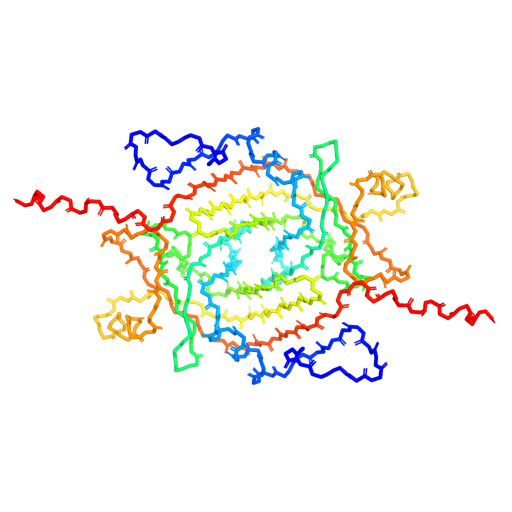TOM 544 O O . SER A 1 71 ? -4.09 10.391 -9.031 1 93.62 71 SER A O 1
ATOM 546 N N . ILE A 1 72 ? -5.703 9.859 -7.562 1 95.25 72 ILE A N 1
ATOM 547 C CA . ILE A 1 72 ? -4.859 8.938 -6.805 1 95.25 72 ILE A CA 1
ATOM 548 C C . ILE A 1 72 ? -5.664 7.699 -6.426 1 95.25 72 ILE A C 1
ATOM 550 O O . ILE A 1 72 ? -6.895 7.688 -6.535 1 95.25 72 ILE A O 1
ATOM 554 N N . ALA A 1 73 ? -5 6.676 -6.117 1 96.88 73 ALA A N 1
ATOM 555 C CA . ALA A 1 73 ? -5.562 5.559 -5.363 1 96.88 73 ALA A CA 1
ATOM 556 C C . ALA A 1 73 ? -4.918 5.445 -3.984 1 96.88 73 ALA A C 1
ATOM 558 O O . ALA A 1 73 ? -3.762 5.828 -3.801 1 96.88 73 ALA A O 1
ATOM 559 N N . PHE A 1 74 ? -5.668 5.059 -3.043 1 97.94 74 PHE A N 1
ATOM 560 C CA . PHE A 1 74 ? -5.246 4.891 -1.658 1 97.94 74 PHE A CA 1
ATOM 561 C C . PHE A 1 74 ? -5.66 3.525 -1.127 1 97.94 74 PHE A C 1
ATOM 563 O O . PHE A 1 74 ? -6.762 3.051 -1.411 1 97.94 74 PHE A O 1
ATOM 570 N N . GLU A 1 75 ? -4.734 2.889 -0.378 1 98.62 75 GLU A N 1
ATOM 571 C CA . GLU A 1 75 ? -5 1.566 0.18 1 98.62 75 GLU A CA 1
ATOM 572 C C . GLU A 1 75 ? -4.566 1.487 1.642 1 98.62 75 GLU A C 1
ATOM 574 O O . GLU A 1 75 ? -3.512 2.006 2.012 1 98.62 75 GLU A O 1
ATOM 579 N N . ALA A 1 76 ? -5.363 0.968 2.504 1 98.56 76 ALA A N 1
ATOM 580 C CA . ALA A 1 76 ? -5.031 0.556 3.865 1 98.56 76 ALA A CA 1
ATOM 581 C C . ALA A 1 76 ? -5.441 -0.892 4.117 1 98.56 76 ALA A C 1
ATOM 583 O O . ALA A 1 76 ? -6.406 -1.383 3.518 1 98.56 76 ALA A O 1
ATOM 584 N N . ASP A 1 77 ? -4.625 -1.535 4.969 1 97.88 77 ASP A N 1
ATOM 585 C CA . ASP A 1 77 ? -4.938 -2.93 5.266 1 97.88 77 ASP A CA 1
ATOM 586 C C . ASP A 1 77 ? -4.449 -3.316 6.66 1 97.88 77 ASP A C 1
ATOM 588 O O . ASP A 1 77 ? -3.799 -2.521 7.34 1 97.88 77 ASP A O 1
ATOM 592 N N . GLY A 1 78 ? -4.941 -4.391 7.102 1 95.88 78 GLY A N 1
ATOM 593 C CA . GLY A 1 78 ? -4.543 -4.996 8.367 1 95.88 78 GLY A CA 1
ATOM 594 C C . GLY A 1 78 ? -4.555 -6.512 8.328 1 95.88 78 GLY A C 1
ATOM 595 O O . GLY A 1 78 ? -5.438 -7.121 7.715 1 95.88 78 GLY A O 1
ATOM 596 N N . VAL A 1 79 ? -3.461 -7.051 8.883 1 93.25 79 VAL A N 1
ATOM 597 C CA . VAL A 1 79 ? -3.34 -8.5 8.969 1 93.25 79 VAL A CA 1
ATOM 598 C C . VAL A 1 79 ? -3.207 -8.922 10.43 1 93.25 79 VAL A C 1
ATOM 600 O O . VAL A 1 79 ? -2.303 -8.469 11.141 1 93.25 79 VAL A O 1
ATOM 603 N N . LEU A 1 80 ? -4.172 -9.656 10.836 1 89.88 80 LEU A N 1
ATOM 604 C CA . LEU A 1 80 ? -4.102 -10.281 12.156 1 89.88 80 LEU A CA 1
ATOM 605 C C . LEU A 1 80 ? -3.812 -11.773 12.039 1 89.88 80 LEU A C 1
ATOM 607 O O . LEU A 1 80 ? -3.48 -12.266 10.953 1 89.88 80 LEU A O 1
ATOM 611 N N . SER A 1 81 ? -3.859 -12.445 13.164 1 88.38 81 SER A N 1
ATOM 612 C CA . SER A 1 81 ? -3.488 -13.859 13.172 1 88.38 81 SER A CA 1
ATOM 613 C C . SER A 1 81 ? -4.457 -14.688 12.344 1 88.38 81 SER A C 1
ATOM 615 O O . SER A 1 81 ? -4.039 -15.602 11.625 1 88.38 81 SER A O 1
ATOM 617 N N . ASP A 1 82 ? -5.73 -14.32 12.352 1 90.06 82 ASP A N 1
ATOM 618 C CA . ASP A 1 82 ? -6.695 -15.203 11.695 1 90.06 82 ASP A CA 1
ATOM 619 C C . ASP A 1 82 ? -7.582 -14.414 10.734 1 90.06 82 ASP A C 1
ATOM 621 O O . ASP A 1 82 ? -8.523 -14.977 10.156 1 90.06 82 ASP A O 1
ATOM 625 N N . GLU A 1 83 ? -7.324 -13.18 10.617 1 94 83 GLU A N 1
ATOM 626 C CA . GLU A 1 83 ? -8.133 -12.375 9.703 1 94 83 GLU A CA 1
ATOM 627 C C . GLU A 1 83 ? -7.297 -11.266 9.062 1 94 83 GLU A C 1
ATOM 629 O O . GLU A 1 83 ? -6.234 -10.906 9.57 1 94 83 GLU A O 1
ATOM 634 N N . ALA A 1 84 ? -7.777 -10.797 8 1 95.44 84 ALA A N 1
ATOM 635 C CA . ALA A 1 84 ? -7.184 -9.656 7.301 1 95.44 84 ALA A CA 1
ATOM 636 C C . ALA A 1 84 ? -8.258 -8.805 6.633 1 95.44 84 ALA A C 1
ATOM 638 O O . ALA A 1 84 ? -9.398 -9.242 6.477 1 95.44 84 ALA A O 1
ATOM 639 N N . TRP A 1 85 ? -7.922 -7.633 6.398 1 96.62 85 TRP A N 1
ATOM 640 C CA . TRP A 1 85 ? -8.828 -6.75 5.668 1 96.62 85 TRP A CA 1
ATOM 641 C C . TRP A 1 85 ? -8.047 -5.773 4.797 1 96.62 85 TRP A C 1
ATOM 643 O O . TRP A 1 85 ? -6.855 -5.543 5.023 1 96.62 85 TRP A O 1
ATOM 653 N N . SER A 1 86 ? -8.688 -5.27 3.75 1 97.31 86 SER A N 1
ATOM 654 C CA . SER A 1 86 ? -8.164 -4.195 2.914 1 97.31 86 SER A CA 1
ATOM 655 C C . SER A 1 86 ? -9.266 -3.223 2.51 1 97.31 86 SER A C 1
ATOM 657 O O . SER A 1 86 ? -10.43 -3.615 2.371 1 97.31 86 SER A O 1
ATOM 659 N N . VAL A 1 87 ? -8.914 -2.014 2.396 1 98.5 87 VAL A N 1
ATOM 660 C CA . VAL A 1 87 ? -9.758 -0.953 1.856 1 98.5 87 VAL A CA 1
ATOM 661 C C . VAL A 1 87 ? -9.008 -0.21 0.752 1 98.5 87 VAL A C 1
ATOM 663 O O . VAL A 1 87 ? -7.836 0.146 0.916 1 98.5 87 VAL A O 1
ATOM 666 N N . VAL A 1 88 ? -9.68 -0.059 -0.389 1 98.25 88 VAL A N 1
ATOM 667 C CA . VAL A 1 88 ? -9.125 0.676 -1.523 1 98.25 88 VAL A CA 1
ATOM 668 C C . VAL A 1 88 ? -10.023 1.873 -1.846 1 98.25 88 VAL A C 1
ATOM 670 O O . VAL A 1 88 ? -11.242 1.748 -1.886 1 98.25 88 VAL A O 1
ATOM 673 N N . VAL A 1 89 ? -9.352 2.975 -2.047 1 98.56 89 VAL A N 1
ATOM 674 C CA . VAL A 1 89 ? -10.031 4.23 -2.354 1 98.56 89 VAL A CA 1
ATOM 675 C C . VAL A 1 89 ? -9.5 4.797 -3.67 1 98.56 89 VAL A C 1
ATOM 677 O O . VAL A 1 89 ? -8.289 4.777 -3.92 1 98.56 89 VAL A O 1
ATOM 680 N N . HIS A 1 90 ? -10.422 5.199 -4.465 1 97.56 90 HIS A N 1
ATOM 681 C CA . HIS A 1 90 ? -10.102 6.082 -5.578 1 97.56 90 HIS A CA 1
ATOM 682 C C . HIS A 1 90 ? -10.641 7.488 -5.344 1 97.56 90 HIS A C 1
ATOM 684 O O . HIS A 1 90 ? -11.781 7.652 -4.895 1 97.56 90 HIS A O 1
ATOM 690 N N . GLY A 1 91 ? -9.75 8.43 -5.605 1 96.94 91 GLY A N 1
ATOM 691 C CA . GLY A 1 91 ? -10.18 9.797 -5.344 1 96.94 91 GLY A CA 1
ATOM 692 C C . GLY A 1 91 ? -9.234 10.836 -5.902 1 96.94 91 GLY A C 1
ATOM 693 O O . GLY A 1 91 ? -8.414 10.539 -6.777 1 96.94 91 GLY A O 1
ATOM 694 N N . THR A 1 92 ? -9.445 12.078 -5.422 1 95.69 92 THR A N 1
ATOM 695 C CA . THR A 1 92 ? -8.633 13.211 -5.844 1 95.69 92 THR A CA 1
ATOM 696 C C . THR A 1 92 ? -7.922 13.844 -4.648 1 95.69 92 THR A C 1
ATOM 698 O O . THR A 1 92 ? -8.516 14.008 -3.584 1 95.69 92 THR A O 1
ATOM 701 N N . ALA A 1 93 ? -6.656 14.133 -4.891 1 94.69 93 ALA A N 1
ATOM 702 C CA . ALA A 1 93 ? -5.836 14.719 -3.83 1 94.69 93 ALA A CA 1
ATOM 703 C C . ALA A 1 93 ? -5.594 16.203 -4.082 1 94.69 93 ALA A C 1
ATOM 705 O O . ALA A 1 93 ? -5.461 16.625 -5.234 1 94.69 93 ALA A O 1
ATOM 706 N N . ALA A 1 94 ? -5.512 16.969 -2.994 1 93.12 94 ALA A N 1
ATOM 707 C CA . ALA A 1 94 ? -5.16 18.375 -3.043 1 93.12 94 ALA A CA 1
ATOM 708 C C . ALA A 1 94 ? -4.191 18.734 -1.92 1 93.12 94 ALA A C 1
ATOM 710 O O . ALA A 1 94 ? -4.379 18.328 -0.772 1 93.12 94 ALA A O 1
ATOM 711 N N . VAL A 1 95 ? -3.191 19.484 -2.348 1 92 95 VAL A N 1
ATOM 712 C CA . VAL A 1 95 ? -2.301 20.031 -1.331 1 92 95 VAL A CA 1
ATOM 713 C C . VAL A 1 95 ? -2.975 21.219 -0.637 1 92 95 VAL A C 1
ATOM 715 O O . VAL A 1 95 ? -3.531 22.094 -1.298 1 92 95 VAL A O 1
ATOM 718 N N . LEU A 1 96 ? -2.857 21.141 0.711 1 92.25 96 LEU A N 1
ATOM 719 C CA . LEU A 1 96 ? -3.514 22.203 1.474 1 92.25 96 LEU A CA 1
ATOM 720 C C . LEU A 1 96 ? -2.566 23.375 1.699 1 92.25 96 LEU A C 1
ATOM 722 O O . LEU A 1 96 ? -1.422 23.172 2.113 1 92.25 96 LEU A O 1
ATOM 726 N N . GLU A 1 97 ? -3.115 24.594 1.439 1 90.06 97 GLU A N 1
ATOM 727 C CA . GLU A 1 97 ? -2.246 25.766 1.52 1 90.06 97 GLU A CA 1
ATOM 728 C C . GLU A 1 97 ? -2.779 26.781 2.523 1 90.06 97 GLU A C 1
ATOM 730 O O . GLU A 1 97 ? -2.004 27.469 3.189 1 90.06 97 GLU A O 1
ATOM 735 N N . SER A 1 98 ? -4.074 26.859 2.715 1 93.56 98 SER A N 1
ATOM 736 C CA . SER A 1 98 ? -4.629 27.891 3.588 1 93.56 98 SER A CA 1
ATOM 737 C C . SER A 1 98 ? -4.555 27.469 5.051 1 93.56 98 SER A C 1
ATOM 739 O O . SER A 1 98 ? -4.629 26.281 5.367 1 93.56 98 SER A O 1
ATOM 741 N N . GLU A 1 99 ? -4.43 28.438 5.855 1 94.06 99 GLU A N 1
ATOM 742 C CA . GLU A 1 99 ? -4.383 28.188 7.293 1 94.06 99 GLU A CA 1
ATOM 743 C C . GLU A 1 99 ? -5.633 27.453 7.77 1 94.06 99 GLU A C 1
ATOM 745 O O . GLU A 1 99 ? -5.555 26.578 8.641 1 94.06 99 GLU A O 1
ATOM 750 N N . GLU A 1 100 ? -6.746 27.844 7.238 1 94.81 100 GLU A N 1
ATOM 751 C CA . GLU A 1 100 ? -8 27.203 7.625 1 94.81 100 GLU A CA 1
ATOM 752 C C . GLU A 1 100 ? -8 25.719 7.266 1 94.81 100 GLU A C 1
ATOM 754 O O . GLU A 1 100 ? -8.398 24.875 8.078 1 94.81 100 GLU A O 1
ATOM 759 N N . GLU A 1 101 ? -7.555 25.422 6.105 1 93.44 101 GLU A N 1
ATOM 760 C CA . GLU A 1 101 ? -7.48 24.047 5.652 1 93.44 101 GLU A CA 1
ATOM 761 C C . GLU A 1 101 ? -6.5 23.234 6.496 1 93.44 101 GLU A C 1
ATOM 763 O O . GLU A 1 101 ? -6.77 22.078 6.852 1 93.44 101 GLU A O 1
ATOM 768 N N . ILE A 1 102 ? -5.445 23.828 6.789 1 92.75 102 ILE A N 1
ATOM 769 C CA . ILE A 1 102 ? -4.41 23.156 7.562 1 92.75 102 ILE A CA 1
ATOM 770 C C . ILE A 1 102 ? -4.895 22.938 8.992 1 92.75 102 ILE A C 1
ATOM 772 O O . ILE A 1 102 ? -4.633 21.891 9.594 1 92.75 102 ILE A O 1
ATOM 776 N N . ARG A 1 103 ? -5.551 23.891 9.516 1 93.69 103 ARG A N 1
ATOM 777 C CA . ARG A 1 103 ? -6.141 23.719 10.836 1 93.69 103 ARG A CA 1
ATOM 778 C C . ARG A 1 103 ? -7.098 22.531 10.867 1 93.69 103 ARG A C 1
ATOM 780 O O . ARG A 1 103 ? -7.074 21.734 11.805 1 93.69 103 ARG A O 1
ATOM 787 N N . GLU A 1 104 ? -7.934 22.469 9.883 1 93.88 104 GLU A N 1
ATOM 788 C CA . GLU A 1 104 ? -8.844 21.328 9.789 1 93.88 104 GLU A CA 1
ATOM 789 C C . GLU A 1 104 ? -8.078 20.016 9.695 1 93.88 104 GLU A C 1
ATOM 791 O O . GLU A 1 104 ? -8.469 19.016 10.32 1 93.88 104 GLU A O 1
ATOM 796 N N . ALA A 1 105 ? -7.098 19.984 8.922 1 93.69 105 ALA A N 1
ATOM 797 C CA . ALA A 1 105 ? -6.262 18.781 8.781 1 93.69 105 ALA A CA 1
ATOM 798 C C . ALA A 1 105 ? -5.668 18.375 10.125 1 93.69 105 ALA A C 1
ATOM 800 O O . ALA A 1 105 ? -5.629 17.188 10.453 1 93.69 105 ALA A O 1
ATOM 801 N N . ARG A 1 106 ? -5.277 19.344 10.898 1 91.94 106 ARG A N 1
ATOM 802 C CA . ARG A 1 106 ? -4.719 19.062 12.211 1 91.94 106 ARG A CA 1
ATOM 803 C C . ARG A 1 106 ? -5.766 18.438 13.125 1 91.94 106 ARG A C 1
ATOM 805 O O . ARG A 1 106 ? -5.441 17.578 13.953 1 91.94 106 ARG A O 1
ATOM 812 N N . GLU A 1 107 ? -6.992 18.828 12.93 1 94.06 107 GLU A N 1
ATOM 813 C CA . GLU A 1 107 ? -8.094 18.297 13.727 1 94.06 107 GLU A CA 1
ATOM 814 C C . GLU A 1 107 ? -8.328 16.812 13.43 1 94.06 107 GLU A C 1
ATOM 816 O O . GLU A 1 107 ? -8.953 16.109 14.219 1 94.06 107 GLU A O 1
ATOM 821 N N . SER A 1 108 ? -7.852 16.312 12.297 1 92.38 108 SER A N 1
ATOM 822 C CA . SER A 1 108 ? -8.031 14.922 11.914 1 92.38 108 SER A CA 1
ATOM 823 C C . SER A 1 108 ? -7.25 13.992 12.828 1 92.38 108 SER A C 1
ATOM 825 O O . SER A 1 108 ? -7.566 12.805 12.93 1 92.38 108 SER A O 1
ATOM 827 N N . GLY A 1 109 ? -6.121 14.492 13.375 1 91.25 109 GLY A N 1
ATOM 828 C CA . GLY A 1 109 ? -5.355 13.719 14.344 1 91.25 109 GLY A CA 1
ATOM 829 C C . GLY A 1 109 ? -4.301 12.836 13.703 1 91.25 109 GLY A C 1
ATOM 830 O O . GLY A 1 109 ? -3.879 11.836 14.289 1 91.25 109 GLY A O 1
ATOM 831 N N . VAL A 1 110 ? -3.902 13.227 12.492 1 90 110 VAL A N 1
ATOM 832 C CA . VAL A 1 110 ? -2.801 12.477 11.898 1 90 110 VAL A CA 1
ATOM 833 C C . VAL A 1 110 ? -1.594 12.5 12.828 1 90 110 VAL A C 1
ATOM 835 O O . VAL A 1 110 ? -1.204 13.562 13.328 1 90 110 VAL A O 1
ATOM 838 N N . THR A 1 111 ? -1.021 11.391 13.117 1 83 111 THR A N 1
ATOM 839 C CA . THR A 1 111 ? 0.19 11.289 13.922 1 83 111 THR A CA 1
ATOM 840 C C . THR A 1 111 ? 1.331 10.68 13.109 1 83 111 THR A C 1
ATOM 842 O O . THR A 1 111 ? 1.372 9.469 12.898 1 83 111 THR A O 1
ATOM 845 N N . PRO A 1 112 ? 2.23 11.516 12.719 1 83.12 112 PRO A N 1
ATOM 846 C CA . PRO A 1 112 ? 3.35 10.969 11.953 1 83.12 112 PRO A CA 1
ATOM 847 C C . PRO A 1 112 ? 4.305 10.141 12.812 1 83.12 112 PRO A C 1
ATOM 849 O O . PRO A 1 112 ? 4.434 10.391 14.016 1 83.12 112 PRO A O 1
ATOM 852 N N . TRP A 1 113 ? 4.953 9.203 12.211 1 80.69 113 TRP A N 1
ATOM 853 C CA . TRP A 1 113 ? 5.949 8.391 12.906 1 80.69 113 TRP A CA 1
ATOM 854 C C . TRP A 1 113 ? 7.164 9.227 13.289 1 80.69 113 TRP A C 1
ATOM 856 O O . TRP A 1 113 ? 7.766 9.016 14.344 1 80.69 113 TRP A O 1
ATOM 866 N N . ILE A 1 114 ? 7.516 10.047 12.305 1 75.56 114 ILE A N 1
ATOM 867 C CA . ILE A 1 114 ? 8.648 10.945 12.508 1 75.56 114 ILE A CA 1
ATOM 868 C C . ILE A 1 114 ? 8.211 12.391 12.297 1 75.56 114 ILE A C 1
ATOM 870 O O . ILE A 1 114 ? 7.973 12.812 11.164 1 75.56 114 ILE A O 1
ATOM 874 N N . PRO A 1 115 ? 8.141 13.031 13.383 1 69.06 115 PRO A N 1
ATOM 875 C CA . PRO A 1 115 ? 7.734 14.43 13.227 1 69.06 115 PRO A CA 1
ATOM 876 C C . PRO A 1 115 ? 8.773 15.258 12.477 1 69.06 115 PRO A C 1
ATOM 878 O O . PRO A 1 115 ? 9.977 15.07 12.664 1 69.06 115 PRO A O 1
ATOM 881 N N . THR A 1 116 ? 8.328 15.766 11.375 1 65.94 116 THR A N 1
ATOM 882 C CA . THR A 1 116 ? 9.172 16.75 10.695 1 65.94 116 THR A CA 1
ATOM 883 C C . THR A 1 116 ? 8.609 18.156 10.867 1 65.94 116 THR A C 1
ATOM 885 O O . THR A 1 116 ? 7.434 18.328 11.188 1 65.94 116 THR A O 1
ATOM 888 N N . LEU A 1 117 ? 9.477 19.188 10.953 1 60.84 117 LEU A N 1
ATOM 889 C CA . LEU A 1 117 ? 9.102 20.578 11.219 1 60.84 117 LEU A CA 1
ATOM 890 C C . LEU A 1 117 ? 8.195 21.109 10.109 1 60.84 117 LEU A C 1
ATOM 892 O O . LEU A 1 117 ? 7.293 21.906 10.375 1 60.84 117 LEU A O 1
ATOM 896 N N . LYS A 1 118 ? 8.398 20.734 8.93 1 66.06 118 LYS A N 1
ATOM 897 C CA . LYS A 1 118 ? 7.625 21.312 7.824 1 66.06 118 LYS A CA 1
ATOM 898 C C . LYS A 1 118 ? 6.934 20.219 7.016 1 66.06 118 LYS A C 1
ATOM 900 O O . LYS A 1 118 ? 7.445 19.797 5.98 1 66.06 118 LYS A O 1
ATOM 905 N N . ASP A 1 119 ? 5.746 20 7.512 1 79.5 119 ASP A N 1
ATOM 906 C CA . ASP A 1 119 ? 5.02 18.953 6.797 1 79.5 119 ASP A CA 1
ATOM 907 C C . ASP A 1 119 ? 4.023 19.547 5.809 1 79.5 119 ASP A C 1
ATOM 909 O O . ASP A 1 119 ? 3.51 20.656 6.027 1 79.5 119 ASP A O 1
ATOM 913 N N . ALA A 1 120 ? 3.986 18.969 4.684 1 86.44 120 ALA A N 1
ATOM 914 C CA . ALA A 1 120 ? 2.889 19.234 3.758 1 86.44 120 ALA A CA 1
ATOM 915 C C . ALA A 1 120 ? 1.651 18.422 4.113 1 86.44 120 ALA A C 1
ATOM 917 O O . ALA A 1 120 ? 1.762 17.344 4.688 1 86.44 120 ALA A O 1
ATOM 918 N N . TRP A 1 121 ? 0.505 19.094 3.852 1 91.5 121 TRP A N 1
ATOM 919 C CA . TRP A 1 121 ? -0.772 18.438 4.098 1 91.5 121 TRP A CA 1
ATOM 920 C C . TRP A 1 121 ? -1.508 18.172 2.787 1 91.5 121 TRP A C 1
ATOM 922 O O . TRP A 1 121 ? -1.573 19.047 1.918 1 91.5 121 TRP A O 1
ATOM 932 N N . VAL A 1 122 ? -2.006 16.984 2.684 1 94 122 VAL A N 1
ATOM 933 C CA . VAL A 1 122 ? -2.793 16.578 1.521 1 94 122 VAL A CA 1
ATOM 934 C C . VAL A 1 122 ? -4.172 16.109 1.97 1 94 122 VAL A C 1
ATOM 936 O O . VAL A 1 122 ? -4.297 15.383 2.959 1 94 122 VAL A O 1
ATOM 939 N N . ARG A 1 123 ? -5.152 16.562 1.319 1 96.19 123 ARG A N 1
ATOM 940 C CA . ARG A 1 123 ? -6.512 16.062 1.512 1 96.19 123 ARG A CA 1
ATOM 941 C C . ARG A 1 123 ? -6.961 15.219 0.324 1 96.19 123 ARG A C 1
ATOM 943 O O . ARG A 1 123 ? -6.754 15.602 -0.83 1 96.19 123 ARG A O 1
ATOM 950 N N . VAL A 1 124 ? -7.574 14.125 0.605 1 96.69 124 VAL A N 1
ATOM 951 C CA . VAL A 1 124 ? -8.094 13.25 -0.439 1 96.69 124 VAL A CA 1
ATOM 952 C C . VAL A 1 124 ? -9.625 13.242 -0.385 1 96.69 124 VAL A C 1
ATOM 954 O O . VAL A 1 124 ? -10.211 12.859 0.63 1 96.69 124 VAL A O 1
ATOM 957 N N . LYS A 1 125 ? -10.188 13.672 -1.427 1 97.75 125 LYS A N 1
ATOM 958 C CA . LYS A 1 125 ? -11.617 13.469 -1.624 1 97.75 125 LYS A CA 1
ATOM 959 C C . LYS A 1 125 ? -11.906 12.07 -2.15 1 97.75 125 LYS A C 1
ATOM 961 O O . LYS A 1 125 ? -11.477 11.711 -3.248 1 97.75 125 LYS A O 1
ATOM 966 N N . VAL A 1 126 ? -12.742 11.336 -1.418 1 98.38 126 VAL A N 1
ATOM 967 C CA . VAL A 1 126 ? -13.031 9.945 -1.773 1 98.38 126 VAL A CA 1
ATOM 968 C C . VAL A 1 126 ? -14.148 9.898 -2.807 1 98.38 126 VAL A C 1
ATOM 970 O O . VAL A 1 126 ? -15.25 10.406 -2.566 1 98.38 126 VAL A O 1
ATOM 973 N N . GLU A 1 127 ? -13.891 9.312 -3.91 1 98.06 127 GLU A N 1
ATOM 974 C CA . GLU A 1 127 ? -14.891 9.172 -4.965 1 98.06 127 GLU A CA 1
ATOM 975 C C . GLU A 1 127 ? -15.453 7.758 -5.012 1 98.06 127 GLU A C 1
ATOM 977 O O . GLU A 1 127 ? -16.625 7.562 -5.328 1 98.06 127 GLU A O 1
ATOM 982 N N . ARG A 1 128 ? -14.617 6.805 -4.836 1 98.25 128 ARG A N 1
ATOM 983 C CA . ARG A 1 128 ? -15 5.402 -4.734 1 98.25 128 ARG A CA 1
ATOM 984 C C . ARG A 1 128 ? -14.258 4.711 -3.596 1 98.25 128 ARG A C 1
ATOM 986 O O . ARG A 1 128 ? -13.07 4.953 -3.389 1 98.25 128 ARG A O 1
ATOM 993 N N . ILE A 1 129 ? -14.969 3.873 -2.889 1 98.62 129 ILE A N 1
ATOM 994 C CA . ILE A 1 129 ? -14.375 3.135 -1.78 1 98.62 129 ILE A CA 1
ATOM 995 C C . ILE A 1 129 ? -14.898 1.7 -1.777 1 98.62 129 ILE A C 1
ATOM 997 O O . ILE A 1 129 ? -16.094 1.467 -1.979 1 98.62 129 ILE A O 1
ATOM 1001 N N . SER A 1 130 ? -14 0.76 -1.697 1 98.31 130 SER A N 1
ATOM 1002 C CA . SER A 1 130 ? -14.336 -0.657 -1.597 1 98.31 130 SER A CA 1
ATOM 1003 C C . SER A 1 130 ? -13.375 -1.388 -0.665 1 98.31 130 SER A C 1
ATOM 1005 O O . SER A 1 130 ? -12.297 -0.876 -0.351 1 98.31 130 SER A O 1
ATOM 1007 N N . GLY A 1 131 ? -13.836 -2.5 -0.11 1 97.56 131 GLY A N 1
ATOM 1008 C CA . GLY A 1 131 ? -12.992 -3.252 0.805 1 97.56 131 GLY A CA 1
ATOM 1009 C C . GLY A 1 131 ? -13.367 -4.719 0.896 1 97.56 131 GLY A C 1
ATOM 1010 O O . GLY A 1 131 ? -14.445 -5.117 0.458 1 97.56 131 GLY A O 1
ATOM 1011 N N . ARG A 1 132 ? -12.445 -5.465 1.367 1 95.88 132 ARG A N 1
ATOM 1012 C CA . ARG A 1 132 ? -12.656 -6.887 1.62 1 95.88 132 ARG A CA 1
ATOM 1013 C C . ARG A 1 132 ? -12.141 -7.281 3 1 95.88 132 ARG A C 1
ATOM 1015 O O . ARG A 1 132 ? -11.203 -6.668 3.516 1 95.88 132 ARG A O 1
ATOM 1022 N N . HIS A 1 133 ? -12.82 -8.234 3.586 1 95.75 133 HIS A N 1
ATOM 1023 C CA . HIS A 1 133 ? -12.406 -8.898 4.816 1 95.75 133 HIS A CA 1
ATOM 1024 C C . HIS A 1 133 ? -12.227 -10.398 4.602 1 95.75 133 HIS A C 1
ATOM 1026 O O . HIS A 1 133 ? -13.039 -11.039 3.932 1 95.75 133 HIS A O 1
ATOM 1032 N N . PHE A 1 134 ? -11.18 -10.922 5.148 1 93.44 134 PHE A N 1
ATOM 1033 C CA . PHE A 1 134 ? -10.805 -12.305 4.918 1 93.44 134 PHE A CA 1
ATOM 1034 C C . PHE A 1 134 ? -10.703 -13.07 6.234 1 93.44 134 PHE A C 1
ATOM 1036 O O . PHE A 1 134 ? -10.18 -12.547 7.219 1 93.44 134 PHE A O 1
ATOM 1043 N N . ILE A 1 135 ? -11.211 -14.227 6.168 1 91.31 135 ILE A N 1
ATOM 1044 C CA . ILE A 1 135 ? -10.898 -15.195 7.219 1 91.31 135 ILE A CA 1
ATOM 1045 C C . ILE A 1 135 ? -9.758 -16.109 6.758 1 91.31 135 ILE A C 1
ATOM 1047 O O . ILE A 1 135 ? -9.906 -16.844 5.785 1 91.31 135 ILE A O 1
ATOM 1051 N N . LEU A 1 136 ? -8.625 -16 7.445 1 85.88 136 LEU A N 1
ATOM 1052 C CA . LEU A 1 136 ? -7.418 -16.703 7.016 1 85.88 136 LEU A CA 1
ATOM 1053 C C . LEU A 1 136 ? -7.457 -18.172 7.453 1 85.88 136 LEU A C 1
ATOM 1055 O O . LEU A 1 136 ? -8.008 -18.484 8.508 1 85.88 136 LEU A O 1
ATOM 1059 N N . GLY A 1 137 ? -6.562 -19.016 6.773 1 70.06 137 GLY A N 1
ATOM 1060 C CA . GLY A 1 137 ? -6.484 -20.438 7.082 1 70.06 137 GLY A CA 1
ATOM 1061 C C . GLY A 1 137 ? -7.715 -21.203 6.641 1 70.06 137 GLY A C 1
ATOM 1062 O O . GLY A 1 137 ? -7.801 -22.422 6.852 1 70.06 137 GLY A O 1
ATOM 1063 N N . ALA A 1 138 ? -8.75 -20.5 6.234 1 57.88 138 ALA A N 1
ATOM 1064 C CA . ALA A 1 138 ? -9.93 -21.234 5.801 1 57.88 138 ALA A CA 1
ATOM 1065 C C . ALA A 1 138 ? -9.711 -21.875 4.426 1 57.88 138 ALA A C 1
ATOM 1067 O O . ALA A 1 138 ? -9.164 -21.234 3.525 1 57.88 138 ALA A O 1
ATOM 1068 N N . GLN A 1 139 ? -9.156 -23.047 4.41 1 51.81 139 GLN A N 1
ATOM 1069 C CA . GLN A 1 139 ? -9.023 -23.75 3.143 1 51.81 139 GLN A CA 1
ATOM 1070 C C . GLN A 1 139 ? -10.359 -23.812 2.408 1 51.81 139 GLN A C 1
ATOM 1072 O O . GLN A 1 139 ? -11.383 -24.188 2.996 1 51.81 139 GLN A O 1
ATOM 1077 N N . PRO A 1 140 ? -10.43 -23.109 1.316 1 49.25 140 PRO A N 1
ATOM 1078 C CA . PRO A 1 140 ? -11.688 -23.391 0.624 1 49.25 140 PRO A CA 1
ATOM 1079 C C . PRO A 1 140 ? -11.93 -24.891 0.406 1 49.25 140 PRO A C 1
ATOM 1081 O O . PRO A 1 140 ? -10.977 -25.656 0.294 1 49.25 140 PRO A O 1
ATOM 1084 N N . GLU A 1 141 ? -12.938 -25.406 0.936 1 40.69 141 GLU A N 1
ATOM 1085 C CA . GLU A 1 141 ? -13.305 -26.781 0.6 1 40.69 141 GLU A CA 1
ATOM 1086 C C . GLU A 1 141 ? -13.281 -27 -0.909 1 40.69 141 GLU A C 1
ATOM 1088 O O . GLU A 1 141 ? -13.992 -26.312 -1.652 1 40.69 141 GLU A O 1
ATOM 1093 N N . VAL A 1 142 ? -12.094 -27.156 -1.518 1 41.47 142 VAL A N 1
ATOM 1094 C CA . VAL A 1 142 ? -12.164 -27.672 -2.879 1 41.47 142 VAL A CA 1
ATOM 1095 C C . VAL A 1 142 ? -13.055 -28.922 -2.91 1 41.47 142 VAL A C 1
ATOM 1097 O O . VAL A 1 142 ? -12.734 -29.938 -2.301 1 41.47 142 VAL A O 1
ATOM 1100 N N . THR A 1 143 ? -14.336 -28.812 -2.838 1 37.97 143 THR A N 1
ATOM 1101 C CA . THR A 1 143 ? -15.18 -29.969 -3.121 1 37.97 143 THR A CA 1
ATOM 1102 C C . THR A 1 143 ? -14.836 -30.562 -4.48 1 37.97 143 THR A C 1
ATOM 1104 O O . THR A 1 143 ? -14.711 -29.844 -5.473 1 37.97 143 THR A O 1
ATOM 1107 N N . ASP A 1 144 ? -14.039 -31.641 -4.594 1 34.41 144 ASP A N 1
ATOM 1108 C CA . ASP A 1 144 ? -13.867 -32.594 -5.695 1 34.41 144 ASP A CA 1
ATOM 1109 C C . ASP A 1 144 ? -15.18 -32.812 -6.445 1 34.41 144 ASP A C 1
ATOM 1111 O O . ASP A 1 144 ? -16 -33.625 -6.039 1 34.41 144 ASP A O 1
ATOM 1115 N N . GLU A 1 145 ? -16.141 -31.938 -6.453 1 34.91 145 GLU A N 1
ATOM 1116 C CA . GLU A 1 145 ? -17.219 -32.531 -7.258 1 34.91 145 GLU A CA 1
ATOM 1117 C C . GLU A 1 145 ? -16.812 -32.625 -8.727 1 34.91 145 GLU A C 1
ATOM 1119 O O . GLU A 1 145 ? -16.734 -31.609 -9.422 1 34.91 145 GLU A O 1
ATOM 1124 N N . ALA A 1 146 ? -15.602 -33.312 -9.07 1 30.92 146 ALA A N 1
ATOM 1125 C CA . ALA A 1 146 ? -15.711 -34.062 -10.32 1 30.92 146 ALA A CA 1
ATOM 1126 C C . ALA A 1 146 ? -16.641 -35.281 -10.164 1 30.92 146 ALA A C 1
ATOM 1128 O O . ALA A 1 146 ? -16.734 -35.844 -9.086 1 30.92 146 ALA A O 1
ATOM 1129 N N . MET B 1 1 ? 16.641 -4.461 17.422 1 59.78 1 MET B N 1
ATOM 1130 C CA . MET B 1 1 ? 16.547 -3.574 16.266 1 59.78 1 MET B CA 1
ATOM 1131 C C . MET B 1 1 ? 17.219 -4.191 15.047 1 59.78 1 MET B C 1
ATOM 1133 O O . MET B 1 1 ? 18.312 -4.738 15.148 1 59.78 1 MET B O 1
ATOM 1137 N N . ARG B 1 2 ? 16.344 -4.227 13.961 1 67.12 2 ARG B N 1
ATOM 1138 C CA . ARG B 1 2 ? 16.797 -5.02 12.812 1 67.12 2 ARG B CA 1
ATOM 1139 C C . ARG B 1 2 ? 17.969 -4.359 12.109 1 67.12 2 ARG B C 1
ATOM 1141 O O . ARG B 1 2 ? 18.891 -5.039 11.664 1 67.12 2 ARG B O 1
ATOM 1148 N N . PHE B 1 3 ? 17.969 -2.973 12.211 1 86.56 3 PHE B N 1
ATOM 1149 C CA . PHE B 1 3 ? 18.969 -2.238 11.461 1 86.56 3 PHE B CA 1
ATOM 1150 C C . PHE B 1 3 ? 19.609 -1.153 12.32 1 86.56 3 PHE B C 1
ATOM 1152 O O . PHE B 1 3 ? 18.922 -0.519 13.133 1 86.56 3 PHE B O 1
ATOM 1159 N N . GLU B 1 4 ? 20.859 -0.949 12.211 1 86.56 4 GLU B N 1
ATOM 1160 C CA . GLU B 1 4 ? 21.578 0.049 12.992 1 86.56 4 GLU B CA 1
ATOM 1161 C C . GLU B 1 4 ? 21.453 1.436 12.367 1 86.56 4 GLU B C 1
ATOM 1163 O O . GLU B 1 4 ? 21.75 1.615 11.18 1 86.56 4 GLU B O 1
ATOM 1168 N N . HIS B 1 5 ? 21.016 2.371 13.227 1 88.44 5 HIS B N 1
ATOM 1169 C CA . HIS B 1 5 ? 20.891 3.752 12.773 1 88.44 5 HIS B CA 1
ATOM 1170 C C . HIS B 1 5 ? 22.141 4.562 13.117 1 88.44 5 HIS B C 1
ATOM 1172 O O . HIS B 1 5 ? 22.734 4.371 14.18 1 88.44 5 HIS B O 1
ATOM 1178 N N . ASP B 1 6 ? 22.406 5.426 12.133 1 79.69 6 ASP B N 1
ATOM 1179 C CA . ASP B 1 6 ? 23.516 6.348 12.383 1 79.69 6 ASP B CA 1
ATOM 1180 C C . ASP B 1 6 ? 23.031 7.582 13.141 1 79.69 6 ASP B C 1
ATOM 1182 O O . ASP B 1 6 ? 21.969 8.133 12.844 1 79.69 6 ASP B O 1
ATOM 1186 N N . ASN B 1 7 ? 23.906 8.125 14.023 1 79 7 ASN B N 1
ATOM 1187 C CA . ASN B 1 7 ? 23.766 9.422 14.68 1 79 7 ASN B CA 1
ATOM 1188 C C . ASN B 1 7 ? 22.391 9.609 15.289 1 79 7 ASN B C 1
ATOM 1190 O O . ASN B 1 7 ? 21.844 10.719 15.289 1 79 7 ASN B O 1
ATOM 1194 N N . ASP B 1 8 ? 21.688 8.562 15.625 1 79.5 8 ASP B N 1
ATOM 1195 C CA . ASP B 1 8 ? 20.391 8.617 16.297 1 79.5 8 ASP B CA 1
ATOM 1196 C C . ASP B 1 8 ? 19.312 9.141 15.367 1 79.5 8 ASP B C 1
ATOM 1198 O O . ASP B 1 8 ? 18.328 9.734 15.812 1 79.5 8 ASP B O 1
ATOM 1202 N N . ASP B 1 9 ? 19.672 9.141 14.094 1 85.75 9 ASP B N 1
ATOM 1203 C CA . ASP B 1 9 ? 18.672 9.5 13.094 1 85.75 9 ASP B CA 1
ATOM 1204 C C . ASP B 1 9 ? 17.516 8.5 13.102 1 85.75 9 ASP B C 1
ATOM 1206 O O . ASP B 1 9 ? 17.734 7.289 12.969 1 85.75 9 ASP B O 1
ATOM 1210 N N . PRO B 1 10 ? 16.375 9 13.289 1 89.69 10 PRO B N 1
ATOM 1211 C CA . PRO B 1 10 ? 15.234 8.086 13.383 1 89.69 10 PRO B CA 1
ATOM 1212 C C . PRO B 1 10 ? 14.891 7.43 12.055 1 89.69 10 PRO B C 1
ATOM 1214 O O . PRO B 1 10 ? 14.102 6.48 12.008 1 89.69 10 PRO B O 1
ATOM 1217 N N . VAL B 1 11 ? 15.492 7.906 10.953 1 91.31 11 VAL B N 1
ATOM 1218 C CA . VAL B 1 11 ? 15.234 7.34 9.633 1 91.31 11 VAL B CA 1
ATOM 1219 C C . VAL B 1 11 ? 16.531 6.805 9.031 1 91.31 11 VAL B C 1
ATOM 1221 O O . VAL B 1 11 ? 17.547 7.512 8.992 1 91.31 11 VAL B O 1
ATOM 1224 N N . LEU B 1 12 ? 16.4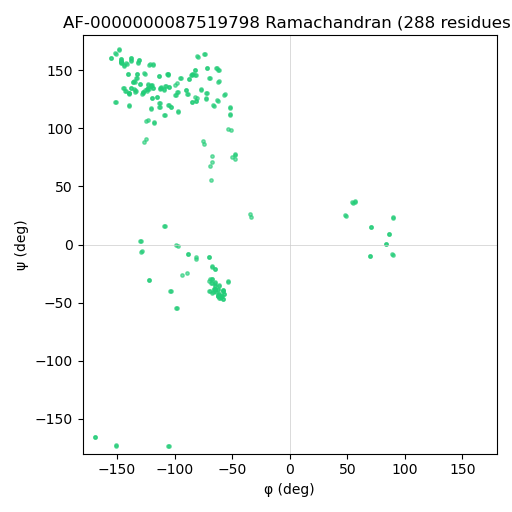69 5.617 8.664 1 94.19 12 LEU B N 1
ATOM 1225 C CA . LEU B 1 12 ? 17.594 4.977 7.996 1 94.19 12 LEU B CA 1
ATOM 1226 C C . LEU B 1 12 ? 17.25 4.641 6.551 1 94.19 12 LEU B C 1
ATOM 1228 O O . LEU B 1 12 ? 16.234 3.979 6.289 1 94.19 12 LEU B O 1
ATOM 1232 N N . LYS B 1 13 ? 18.016 5.16 5.637 1 96.12 13 LYS B N 1
ATOM 1233 C CA . LYS B 1 13 ? 17.906 4.688 4.262 1 96.12 13 LYS B CA 1
ATOM 1234 C C . LYS B 1 13 ? 18.5 3.287 4.109 1 96.12 13 LYS B C 1
ATOM 1236 O O . LYS B 1 13 ? 19.656 3.057 4.445 1 96.12 13 LYS B O 1
ATOM 1241 N N . LEU B 1 14 ? 17.734 2.398 3.586 1 97.56 14 LEU B N 1
ATOM 1242 C CA . LEU B 1 14 ? 18.156 1.005 3.479 1 97.56 14 LEU B CA 1
ATOM 1243 C C . LEU B 1 14 ? 18.984 0.784 2.217 1 97.56 14 LEU B C 1
ATOM 1245 O O . LEU B 1 14 ? 18.75 1.425 1.19 1 97.56 14 LEU B O 1
ATOM 1249 N N . THR B 1 15 ? 19.906 -0.104 2.338 1 97.88 15 THR B N 1
ATOM 1250 C CA . THR B 1 15 ? 20.609 -0.557 1.144 1 97.88 15 THR B CA 1
ATOM 1251 C C . THR B 1 15 ? 19.719 -1.474 0.308 1 97.88 15 THR B C 1
ATOM 1253 O O . THR B 1 15 ? 18.703 -1.969 0.792 1 97.88 15 THR B O 1
ATOM 1256 N N . GLU B 1 16 ? 20.156 -1.657 -0.939 1 98.12 16 GLU B N 1
ATOM 1257 C CA . GLU B 1 16 ? 19.422 -2.596 -1.782 1 98.12 16 GLU B CA 1
ATOM 1258 C C . GLU B 1 16 ? 19.359 -3.98 -1.146 1 98.12 16 GLU B C 1
ATOM 1260 O O . GLU B 1 16 ? 18.312 -4.633 -1.161 1 98.12 16 GLU B O 1
ATOM 1265 N N . GLU B 1 17 ? 20.469 -4.43 -0.584 1 97.75 17 GLU B N 1
ATOM 1266 C CA . GLU B 1 17 ? 20.531 -5.746 0.048 1 97.75 17 GLU B CA 1
ATOM 1267 C C . GLU B 1 17 ? 19.562 -5.844 1.216 1 97.75 17 GLU B C 1
ATOM 1269 O O . GLU B 1 17 ? 18.891 -6.867 1.387 1 97.75 17 GLU B O 1
ATOM 1274 N N . GLN B 1 18 ? 19.516 -4.836 1.987 1 97.88 18 GLN B N 1
ATOM 1275 C CA . GLN B 1 18 ? 18.594 -4.805 3.121 1 97.88 18 GLN B CA 1
ATOM 1276 C C . GLN B 1 18 ? 17.141 -4.816 2.656 1 97.88 18 GLN B C 1
ATOM 1278 O O . GLN B 1 18 ? 16.297 -5.449 3.279 1 97.88 18 GLN B O 1
ATOM 1283 N N . CYS B 1 19 ? 16.828 -4.121 1.574 1 98.56 19 CYS B N 1
ATOM 1284 C CA . CYS B 1 19 ? 15.484 -4.133 0.999 1 98.56 19 CYS B CA 1
ATOM 1285 C C . CYS B 1 19 ? 15.078 -5.543 0.585 1 98.56 19 CYS B C 1
ATOM 1287 O O . CYS B 1 19 ? 13.977 -6 0.917 1 98.56 19 CYS B O 1
ATOM 1289 N N . TRP B 1 20 ? 15.992 -6.238 -0.068 1 98.19 20 TRP B N 1
ATOM 1290 C CA . TRP B 1 20 ? 15.703 -7.594 -0.521 1 98.19 20 TRP B CA 1
ATOM 1291 C C . TRP B 1 20 ? 15.5 -8.531 0.664 1 98.19 20 TRP B C 1
ATOM 1293 O O . TRP B 1 20 ? 14.664 -9.438 0.611 1 98.19 20 TRP B O 1
ATOM 1303 N N . GLU B 1 21 ? 16.266 -8.336 1.683 1 97.62 21 GLU B N 1
ATOM 1304 C CA . GLU B 1 21 ? 16.109 -9.148 2.885 1 97.62 21 GLU B CA 1
ATOM 1305 C C . GLU B 1 21 ? 14.719 -8.969 3.49 1 97.62 21 GLU B C 1
ATOM 1307 O O . GLU B 1 21 ? 14.062 -9.945 3.859 1 97.62 21 GLU B O 1
ATOM 1312 N N . LEU B 1 22 ? 14.289 -7.758 3.604 1 97.88 22 LEU B N 1
ATOM 1313 C CA . LEU B 1 22 ? 12.969 -7.469 4.152 1 97.88 22 LEU B CA 1
ATOM 1314 C C . LEU B 1 22 ? 11.875 -8.07 3.271 1 97.88 22 LEU B C 1
ATOM 1316 O O . LEU B 1 22 ? 10.922 -8.664 3.777 1 97.88 22 LEU B O 1
ATOM 1320 N N . LEU B 1 23 ? 12.016 -7.91 1.937 1 97.94 23 LEU B N 1
ATOM 1321 C CA . LEU B 1 23 ? 11.031 -8.469 1.024 1 97.94 23 LEU B CA 1
ATOM 1322 C C . LEU B 1 23 ? 10.977 -9.992 1.145 1 97.94 23 LEU B C 1
ATOM 1324 O O . LEU B 1 23 ? 9.898 -10.586 1.095 1 97.94 23 LEU B O 1
ATOM 1328 N N . ALA B 1 24 ? 12.133 -10.617 1.313 1 96.38 24 ALA B N 1
ATOM 1329 C CA . ALA B 1 24 ? 12.227 -12.07 1.384 1 96.38 24 ALA B CA 1
ATOM 1330 C C . ALA B 1 24 ? 11.5 -12.609 2.619 1 96.38 24 ALA B C 1
ATOM 1332 O O . ALA B 1 24 ? 11.094 -13.766 2.652 1 96.38 24 ALA B O 1
ATOM 1333 N N . HIS B 1 25 ? 11.297 -11.75 3.621 1 95.06 25 HIS B N 1
ATOM 1334 C CA . HIS B 1 25 ? 10.664 -12.18 4.863 1 95.06 25 HIS B CA 1
ATOM 1335 C C . HIS B 1 25 ? 9.258 -11.609 4.992 1 95.06 25 HIS B C 1
ATOM 1337 O O . HIS B 1 25 ? 8.695 -11.562 6.094 1 95.06 25 HIS B O 1
ATOM 1343 N N . SER B 1 26 ? 8.758 -11.148 3.926 1 95.44 26 SER B N 1
ATOM 1344 C CA . SER B 1 26 ? 7.402 -10.617 3.879 1 95.44 26 SER B CA 1
ATOM 1345 C C . SER B 1 26 ? 6.555 -11.359 2.854 1 95.44 26 SER B C 1
ATOM 1347 O O . SER B 1 26 ? 7.082 -11.945 1.905 1 95.44 26 SER B O 1
ATOM 1349 N N . ALA B 1 27 ? 5.242 -11.344 3.072 1 95 27 ALA B N 1
ATOM 1350 C CA . ALA B 1 27 ? 4.367 -12.109 2.186 1 95 27 ALA B CA 1
ATOM 1351 C C . ALA B 1 27 ? 3.229 -11.234 1.657 1 95 27 ALA B C 1
ATOM 1353 O O . ALA B 1 27 ? 2.387 -11.703 0.886 1 95 27 ALA B O 1
ATOM 1354 N N . HIS B 1 28 ? 3.137 -10.031 2.135 1 95.69 28 HIS B N 1
ATOM 1355 C CA . HIS B 1 28 ? 2.043 -9.125 1.801 1 95.69 28 HIS B CA 1
ATOM 1356 C C . HIS B 1 28 ? 2.568 -7.781 1.311 1 95.69 28 HIS B C 1
ATOM 1358 O O . HIS B 1 28 ? 3.512 -7.23 1.883 1 95.69 28 HIS B O 1
ATOM 1364 N N . GLY B 1 29 ? 2.066 -7.277 0.189 1 97 29 GLY B N 1
ATOM 1365 C CA . GLY B 1 29 ? 2.41 -5.988 -0.391 1 97 29 GLY B CA 1
ATOM 1366 C C . GLY B 1 29 ? 1.277 -5.375 -1.193 1 97 29 GLY B C 1
ATOM 1367 O O . GLY B 1 29 ? 0.132 -5.82 -1.102 1 97 29 GLY B O 1
ATOM 1368 N N . ARG B 1 30 ? 1.567 -4.293 -1.841 1 97.06 30 ARG B N 1
ATOM 1369 C CA . ARG B 1 30 ? 0.604 -3.59 -2.682 1 97.06 30 ARG B CA 1
ATOM 1370 C C . ARG B 1 30 ? 1.21 -3.246 -4.039 1 97.06 30 ARG B C 1
ATOM 1372 O O . ARG B 1 30 ? 2.373 -2.846 -4.121 1 97.06 30 ARG B O 1
ATOM 1379 N N . VAL B 1 31 ? 0.379 -3.342 -5.031 1 96.56 31 VAL B N 1
ATOM 1380 C CA . VAL B 1 31 ? 0.804 -2.988 -6.383 1 96.56 31 VAL B CA 1
ATOM 1381 C C . VAL B 1 31 ? 0.015 -1.777 -6.871 1 96.56 31 VAL B C 1
ATOM 1383 O O . VAL B 1 31 ? -1.217 -1.767 -6.816 1 96.56 31 VAL B O 1
ATOM 1386 N N . ALA B 1 32 ? 0.729 -0.792 -7.301 1 95.75 32 ALA B N 1
ATOM 1387 C CA . ALA B 1 32 ? 0.142 0.36 -7.98 1 95.75 32 ALA B CA 1
ATOM 1388 C C . ALA B 1 32 ? 0.248 0.217 -9.492 1 95.75 32 ALA B C 1
ATOM 1390 O O . ALA B 1 32 ? 1.314 -0.111 -10.023 1 95.75 32 ALA B O 1
ATOM 1391 N N . THR B 1 33 ? -0.813 0.426 -10.164 1 93.94 33 THR B N 1
ATOM 1392 C CA . THR B 1 33 ? -0.868 0.389 -11.625 1 93.94 33 THR B CA 1
ATOM 1393 C C . THR B 1 33 ? -1.575 1.626 -12.172 1 93.94 33 THR B C 1
ATOM 1395 O O . THR B 1 33 ? -2.262 2.332 -11.43 1 93.94 33 THR B O 1
ATOM 1398 N N . ALA B 1 34 ? -1.299 1.892 -13.414 1 90.75 34 ALA B N 1
ATOM 1399 C CA . ALA B 1 34 ? -2.012 2.934 -14.141 1 90.75 34 ALA B CA 1
ATOM 1400 C C . ALA B 1 34 ? -2.32 2.488 -15.57 1 90.75 34 ALA B C 1
ATOM 1402 O O . ALA B 1 34 ? -1.421 2.07 -16.297 1 90.75 34 ALA B O 1
ATOM 1403 N N . ALA B 1 35 ? -3.598 2.461 -15.859 1 83.31 35 ALA B N 1
ATOM 1404 C CA . ALA B 1 35 ? -4.047 2.111 -17.203 1 83.31 35 ALA B CA 1
ATOM 1405 C C . ALA B 1 35 ? -5.262 2.939 -17.609 1 83.31 35 ALA B C 1
ATOM 1407 O O . ALA B 1 35 ? -6.219 3.07 -16.828 1 83.31 35 ALA B O 1
ATOM 1408 N N . ALA B 1 36 ? -5.18 3.492 -18.844 1 80.44 36 ALA B N 1
ATOM 1409 C CA . ALA B 1 36 ? -6.297 4.254 -19.391 1 80.44 36 ALA B CA 1
ATOM 1410 C C . ALA B 1 36 ? -6.715 5.379 -18.453 1 80.44 36 ALA B C 1
ATOM 1412 O O . ALA B 1 36 ? -7.906 5.574 -18.188 1 80.44 36 ALA B O 1
ATOM 1413 N N . GLY B 1 37 ? -5.738 5.977 -17.781 1 79.12 37 GLY B N 1
ATOM 1414 C CA . GLY B 1 37 ? -5.992 7.125 -16.922 1 79.12 37 GLY B CA 1
ATOM 1415 C C . GLY B 1 37 ? -6.469 6.746 -15.531 1 79.12 37 GLY B C 1
ATOM 1416 O O . GLY B 1 37 ? -6.719 7.613 -14.695 1 79.12 37 GLY B O 1
ATOM 1417 N N . ILE B 1 38 ? -6.574 5.449 -15.305 1 87.75 38 ILE B N 1
ATOM 1418 C CA . ILE B 1 38 ? -7.047 4.996 -14.008 1 87.75 38 ILE B CA 1
ATOM 1419 C C . ILE B 1 38 ? -5.867 4.492 -13.172 1 87.75 38 ILE B C 1
ATOM 1421 O O . ILE B 1 38 ? -5.133 3.604 -13.609 1 87.75 38 ILE B O 1
ATOM 1425 N N . ILE B 1 39 ? -5.691 5.172 -12.07 1 93 39 ILE B N 1
ATOM 1426 C CA . ILE B 1 39 ? -4.699 4.715 -11.102 1 93 39 ILE B CA 1
ATOM 1427 C C . ILE B 1 39 ? -5.348 3.74 -10.125 1 93 39 ILE B C 1
ATOM 1429 O O . ILE B 1 39 ? -6.445 3.992 -9.625 1 93 39 ILE B O 1
ATOM 1433 N N . ASP B 1 40 ? -4.699 2.6 -9.953 1 94.44 40 ASP B N 1
ATOM 1434 C CA . ASP B 1 40 ? -5.234 1.605 -9.031 1 94.44 40 ASP B CA 1
ATOM 1435 C C . ASP B 1 40 ? -4.145 1.089 -8.094 1 94.44 40 ASP B C 1
ATOM 1437 O O . ASP B 1 40 ? -2.955 1.257 -8.359 1 94.44 40 ASP B O 1
ATOM 1441 N N . ILE B 1 41 ? -4.523 0.6 -6.996 1 96 41 ILE B N 1
ATOM 1442 C CA . ILE B 1 41 ? -3.65 -0.03 -6.012 1 96 41 ILE B CA 1
ATOM 1443 C C . ILE B 1 41 ? -4.332 -1.267 -5.43 1 96 41 ILE B C 1
ATOM 1445 O O . ILE B 1 41 ? -5.504 -1.215 -5.051 1 96 41 ILE B O 1
ATOM 1449 N N . VAL B 1 42 ? -3.646 -2.369 -5.41 1 94.38 42 VAL B N 1
ATOM 1450 C CA . VAL B 1 42 ? -4.262 -3.607 -4.945 1 94.38 42 VAL B CA 1
ATOM 1451 C C . VAL B 1 42 ? -3.322 -4.324 -3.982 1 94.38 42 VAL B C 1
ATOM 1453 O O . VAL B 1 42 ? -2.129 -4.465 -4.258 1 94.38 42 VAL B O 1
ATOM 1456 N N . PRO B 1 43 ? -3.875 -4.746 -2.859 1 95.75 43 PRO B N 1
ATOM 1457 C CA . PRO B 1 43 ? -3.064 -5.613 -2.004 1 95.75 43 PRO B CA 1
ATOM 1458 C C . PRO B 1 43 ? -2.854 -7.004 -2.604 1 95.75 43 PRO B C 1
ATOM 1460 O O . PRO B 1 43 ? -3.758 -7.547 -3.238 1 95.75 43 PRO B O 1
ATOM 1463 N N . VAL B 1 44 ? -1.668 -7.543 -2.385 1 94.12 44 VAL B N 1
ATOM 1464 C CA . VAL B 1 44 ? -1.356 -8.836 -2.979 1 94.12 44 VAL B CA 1
ATOM 1465 C C . VAL B 1 44 ? -0.494 -9.648 -2.018 1 94.12 44 VAL B C 1
ATOM 1467 O O . VAL B 1 44 ? 0.202 -9.086 -1.168 1 94.12 44 VAL B O 1
ATOM 1470 N N . ASN B 1 45 ? -0.597 -10.961 -2.182 1 94.19 45 ASN B N 1
ATOM 1471 C CA . ASN B 1 45 ? 0.439 -11.836 -1.647 1 94.19 45 ASN B CA 1
ATOM 1472 C C . ASN B 1 45 ? 1.581 -12.031 -2.643 1 94.19 45 ASN B C 1
ATOM 1474 O O . ASN B 1 45 ? 1.349 -12.141 -3.846 1 94.19 45 ASN B O 1
ATOM 1478 N N . PHE B 1 46 ? 2.771 -12.086 -2.053 1 96 46 PHE B N 1
ATOM 1479 C CA . PHE B 1 46 ? 3.922 -12.195 -2.941 1 96 46 PHE B CA 1
ATOM 1480 C C . PHE B 1 46 ? 5.039 -13 -2.291 1 96 46 PHE B C 1
ATOM 1482 O O . PHE B 1 46 ? 4.98 -13.297 -1.096 1 96 46 PHE B O 1
ATOM 1489 N N . ALA B 1 47 ? 6.008 -13.352 -3.111 1 97.25 47 ALA B N 1
ATOM 1490 C CA . ALA B 1 47 ? 7.289 -13.906 -2.68 1 97.25 47 ALA B CA 1
ATOM 1491 C C . ALA B 1 47 ? 8.414 -13.477 -3.611 1 97.25 47 ALA B C 1
ATOM 1493 O O . ALA B 1 47 ? 8.164 -13.031 -4.734 1 97.25 47 ALA B O 1
ATOM 1494 N N . VAL B 1 48 ? 9.562 -13.547 -3.043 1 97.56 48 VAL B N 1
ATOM 1495 C CA . VAL B 1 48 ? 10.742 -13.242 -3.846 1 97.56 48 VAL B CA 1
ATOM 1496 C C . VAL B 1 48 ? 11.477 -14.539 -4.191 1 97.56 48 VAL B C 1
ATOM 1498 O O . VAL B 1 48 ? 11.594 -15.438 -3.352 1 97.56 48 VAL B O 1
ATOM 1501 N N . HIS B 1 49 ? 11.875 -14.609 -5.465 1 97.06 49 HIS B N 1
ATOM 1502 C CA . HIS B 1 49 ? 12.641 -15.758 -5.938 1 97.06 49 HIS B CA 1
ATOM 1503 C C . HIS B 1 49 ? 13.547 -15.383 -7.102 1 97.06 49 HIS B C 1
ATOM 1505 O O . HIS B 1 49 ? 13.086 -14.812 -8.094 1 97.06 49 HIS B O 1
ATOM 1511 N N . LYS B 1 50 ? 14.852 -15.594 -6.984 1 96.06 50 LYS B N 1
ATOM 1512 C CA . LYS B 1 50 ? 15.844 -15.367 -8.031 1 96.06 50 LYS B CA 1
ATOM 1513 C C . LYS B 1 50 ? 15.805 -13.93 -8.531 1 96.06 50 LYS B C 1
ATOM 1515 O O . LYS B 1 50 ? 15.812 -13.688 -9.742 1 96.06 50 LYS B O 1
ATOM 1520 N N . GLY B 1 51 ? 15.57 -12.961 -7.668 1 96.44 51 GLY B N 1
ATOM 1521 C CA . GLY B 1 51 ? 15.664 -11.547 -7.992 1 96.44 51 GLY B CA 1
ATOM 1522 C C . GLY B 1 51 ? 14.383 -10.984 -8.578 1 96.44 51 GLY B C 1
ATOM 1523 O O . GLY B 1 51 ? 14.367 -9.852 -9.07 1 96.44 51 GLY B O 1
ATOM 1524 N N . TYR B 1 52 ? 13.305 -11.82 -8.539 1 97.88 52 TYR B N 1
ATOM 1525 C CA . TYR B 1 52 ? 11.992 -11.375 -9 1 97.88 52 TYR B CA 1
ATOM 1526 C C . TYR B 1 52 ? 10.969 -11.414 -7.875 1 97.88 52 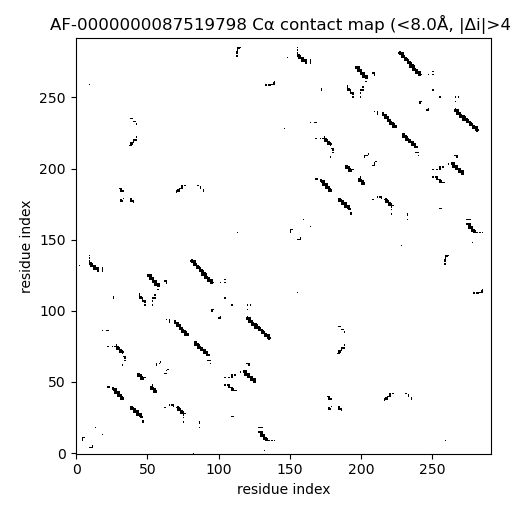TYR B C 1
ATOM 1528 O O . TYR B 1 52 ? 11.164 -12.117 -6.879 1 97.88 52 TYR B O 1
ATOM 1536 N N . ILE B 1 53 ? 10 -10.594 -8.086 1 98.12 53 ILE B N 1
ATOM 1537 C CA . ILE B 1 53 ? 8.812 -10.672 -7.238 1 98.12 53 ILE B CA 1
ATOM 1538 C C . ILE B 1 53 ? 7.715 -11.445 -7.965 1 98.12 53 ILE B C 1
ATOM 1540 O O . ILE B 1 53 ? 7.41 -11.156 -9.125 1 98.12 53 ILE B O 1
ATOM 1544 N N . PHE B 1 54 ? 7.199 -12.414 -7.277 1 96.5 54 PHE B N 1
ATOM 1545 C CA . PHE B 1 54 ? 6.098 -13.195 -7.824 1 96.5 54 PHE B CA 1
ATOM 1546 C C . PHE B 1 54 ? 4.812 -12.93 -7.051 1 96.5 54 PHE B C 1
ATOM 1548 O O . PHE B 1 54 ? 4.82 -12.883 -5.82 1 96.5 54 PHE B O 1
ATOM 1555 N N . ILE B 1 55 ? 3.771 -12.766 -7.836 1 94.88 55 ILE B N 1
ATOM 1556 C CA . ILE B 1 55 ? 2.457 -12.477 -7.277 1 94.88 55 ILE B CA 1
ATOM 1557 C C . ILE B 1 55 ? 1.439 -13.492 -7.785 1 94.88 55 ILE B C 1
ATOM 1559 O O . ILE B 1 55 ? 1.425 -13.82 -8.969 1 94.88 55 ILE B O 1
ATOM 1563 N N . ARG B 1 56 ? 0.702 -13.969 -6.852 1 89.62 56 ARG B N 1
ATOM 1564 C CA . ARG B 1 56 ? -0.426 -14.828 -7.191 1 89.62 56 ARG B CA 1
ATOM 1565 C C . ARG B 1 56 ? -1.75 -14.094 -7.023 1 89.62 56 ARG B C 1
ATOM 1567 O O . ARG B 1 56 ? -2.031 -13.547 -5.953 1 89.62 56 ARG B O 1
ATOM 1574 N N . THR B 1 57 ? -2.502 -13.977 -8.086 1 83.56 57 THR B N 1
ATOM 1575 C CA . THR B 1 57 ? -3.721 -13.18 -8.031 1 83.56 57 THR B CA 1
ATOM 1576 C C . THR B 1 57 ? -4.863 -13.883 -8.758 1 83.56 57 THR B C 1
ATOM 1578 O O . THR B 1 57 ? -4.637 -14.859 -9.477 1 83.56 57 THR B O 1
ATOM 1581 N N . ALA B 1 58 ? -6.125 -13.445 -8.352 1 75.31 58 ALA B N 1
ATOM 1582 C CA . ALA B 1 58 ? -7.277 -14.016 -9.047 1 75.31 58 ALA B CA 1
ATOM 1583 C C . ALA B 1 58 ? -7.246 -13.664 -10.539 1 75.31 58 ALA B C 1
ATOM 1585 O O . ALA B 1 58 ? -6.746 -12.602 -10.922 1 75.31 58 ALA B O 1
ATOM 1586 N N . PRO B 1 59 ? -7.824 -14.602 -11.258 1 63.88 59 PRO B N 1
ATOM 1587 C CA . PRO B 1 59 ? -7.938 -14.281 -12.68 1 63.88 59 PRO B CA 1
ATOM 1588 C C . PRO B 1 59 ? -8.797 -13.047 -12.938 1 63.88 59 PRO B C 1
ATOM 1590 O O . PRO B 1 59 ? -9.805 -12.836 -12.25 1 63.88 59 PRO B O 1
ATOM 1593 N N . GLY B 1 60 ? -8.367 -12.211 -13.898 1 61.66 60 GLY B N 1
ATOM 1594 C CA . GLY B 1 60 ? -9.164 -11.055 -14.25 1 61.66 60 GLY B CA 1
ATOM 1595 C C . GLY B 1 60 ? -8.82 -9.82 -13.438 1 61.66 60 GLY B C 1
ATOM 1596 O O . GLY B 1 60 ? -9.344 -8.734 -13.688 1 61.66 60 GLY B O 1
ATOM 1597 N N . ASN B 1 61 ? -8.031 -10.07 -12.492 1 63 61 ASN B N 1
ATOM 1598 C CA . ASN B 1 61 ? -7.582 -8.906 -11.742 1 63 61 ASN B CA 1
ATOM 1599 C C . ASN B 1 61 ? -6.762 -7.953 -12.609 1 63 61 ASN B C 1
ATOM 1601 O O . ASN B 1 61 ? -6.164 -8.375 -13.602 1 63 61 ASN B O 1
ATOM 1605 N N . LYS B 1 62 ? -6.84 -6.723 -12.227 1 66.06 62 LYS B N 1
ATOM 1606 C CA . LYS B 1 62 ? -6.207 -5.668 -13.016 1 66.06 62 LYS B CA 1
ATOM 1607 C C . LYS B 1 62 ? -4.73 -5.973 -13.258 1 66.06 62 LYS B C 1
ATOM 1609 O O . LYS B 1 62 ? -4.211 -5.727 -14.344 1 66.06 62 LYS B O 1
ATOM 1614 N N . LEU B 1 63 ? -4.168 -6.617 -12.297 1 74.12 63 LEU B N 1
ATOM 1615 C CA . LEU B 1 63 ? -2.758 -6.949 -12.477 1 74.12 63 LEU B CA 1
ATOM 1616 C C . LEU B 1 63 ? -2.576 -7.973 -13.594 1 74.12 63 LEU B C 1
ATOM 1618 O O . LEU B 1 63 ? -1.619 -7.891 -14.367 1 74.12 63 LEU B O 1
ATOM 1622 N N . ALA B 1 64 ? -3.602 -8.805 -13.656 1 65.5 64 ALA B N 1
ATOM 1623 C CA . ALA B 1 64 ? -3.535 -9.836 -14.688 1 65.5 64 ALA B CA 1
ATOM 1624 C C . ALA B 1 64 ? -3.961 -9.281 -16.047 1 65.5 64 ALA B C 1
ATOM 1626 O O . ALA B 1 64 ? -3.668 -9.883 -17.094 1 65.5 64 ALA B O 1
ATOM 1627 N N . AL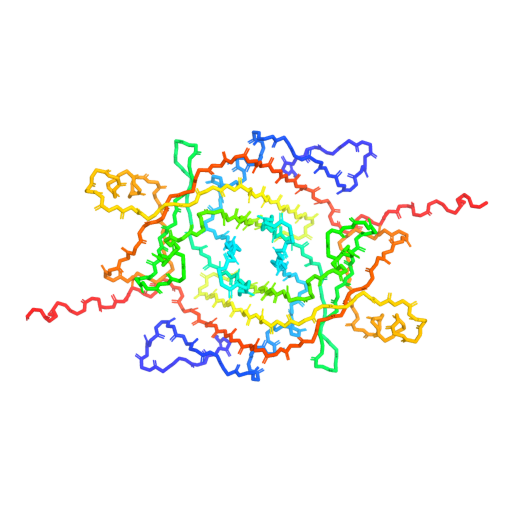A B 1 65 ? -4.504 -8.102 -15.953 1 60.59 65 ALA B N 1
ATOM 1628 C CA . ALA B 1 65 ? -4.996 -7.516 -17.203 1 60.59 65 ALA B CA 1
ATOM 1629 C C . ALA B 1 65 ? -3.982 -6.531 -17.781 1 60.59 65 ALA B C 1
ATOM 1631 O O . ALA B 1 65 ? -4.199 -5.969 -18.859 1 60.59 65 ALA B O 1
ATOM 1632 N N . MET B 1 66 ? -2.895 -6.441 -17 1 60.78 66 MET B N 1
ATOM 1633 C CA . MET B 1 66 ? -1.93 -5.414 -17.391 1 60.78 66 MET B CA 1
ATOM 1634 C C . MET B 1 66 ? -1.271 -5.75 -18.719 1 60.78 66 MET B C 1
ATOM 1636 O O . MET B 1 66 ? -0.316 -6.527 -18.766 1 60.78 66 MET B O 1
ATOM 1640 N N . THR B 1 67 ? -1.969 -5.668 -19.734 1 57.75 67 THR B N 1
ATOM 1641 C CA . THR B 1 67 ? -1.418 -5.98 -21.047 1 57.75 67 THR B CA 1
ATOM 1642 C C . THR B 1 67 ? -0.803 -4.738 -21.688 1 57.75 67 THR B C 1
ATOM 1644 O O . THR B 1 67 ? 0.117 -4.84 -22.5 1 57.75 67 THR B O 1
ATOM 1647 N N . VAL B 1 68 ? -1.138 -3.611 -21.406 1 60.56 68 VAL B N 1
ATOM 1648 C CA . VAL B 1 68 ? -0.711 -2.449 -22.188 1 60.56 68 VAL B CA 1
ATOM 1649 C C . VAL B 1 68 ? 0.481 -1.783 -21.5 1 60.56 68 VAL B C 1
ATOM 1651 O O . VAL B 1 68 ? 1.497 -1.506 -22.141 1 60.56 68 VAL B O 1
ATOM 1654 N N . ASN B 1 69 ? 0.338 -1.405 -20.156 1 74.25 69 ASN B N 1
ATOM 1655 C CA . ASN B 1 69 ? 1.42 -0.788 -19.391 1 74.25 69 ASN B CA 1
ATOM 1656 C C . ASN B 1 69 ? 1.972 -1.735 -18.344 1 74.25 69 ASN B C 1
ATOM 1658 O O . ASN B 1 69 ? 1.292 -2.039 -17.359 1 74.25 69 ASN B O 1
ATOM 1662 N N . SER B 1 70 ? 3.156 -2.082 -18.641 1 90.19 70 SER B N 1
ATOM 1663 C CA . SER B 1 70 ? 3.748 -3.088 -17.766 1 90.19 70 SER B CA 1
ATOM 1664 C C . SER B 1 70 ? 4.438 -2.441 -16.578 1 90.19 70 SER B C 1
ATOM 1666 O O . SER B 1 70 ? 4.855 -3.133 -15.641 1 90.19 70 SER B O 1
ATOM 1668 N N . SER B 1 71 ? 4.508 -1.087 -16.672 1 93.69 71 SER B N 1
ATOM 1669 C CA . SER B 1 71 ? 5.168 -0.403 -15.57 1 93.69 71 SER B CA 1
ATOM 1670 C C . SER B 1 71 ? 4.301 -0.416 -14.32 1 93.69 71 SER B C 1
ATOM 1672 O O . SER B 1 71 ? 3.113 -0.091 -14.375 1 93.69 71 SER B O 1
ATOM 1674 N N . ILE B 1 72 ? 4.891 -0.809 -13.203 1 95.31 72 ILE B N 1
ATOM 1675 C CA . ILE B 1 72 ? 4.164 -0.84 -11.938 1 95.31 72 ILE B CA 1
ATOM 1676 C C . ILE B 1 72 ? 5.055 -0.299 -10.82 1 95.31 72 ILE B C 1
ATOM 1678 O O . ILE B 1 72 ? 6.266 -0.153 -11 1 95.31 72 ILE B O 1
ATOM 1682 N N . ALA B 1 73 ? 4.469 0.083 -9.773 1 96.94 73 ALA B N 1
ATOM 1683 C CA . ALA B 1 73 ? 5.148 0.249 -8.492 1 96.94 73 ALA B CA 1
ATOM 1684 C C . ALA B 1 73 ? 4.648 -0.765 -7.469 1 96.94 73 ALA B C 1
ATOM 1686 O O . ALA B 1 73 ? 3.496 -1.202 -7.531 1 96.94 73 ALA B O 1
ATOM 1687 N N . PHE B 1 74 ? 5.5 -1.205 -6.641 1 98 74 PHE B N 1
ATOM 1688 C CA . PHE B 1 74 ? 5.223 -2.18 -5.59 1 98 74 PHE B CA 1
ATOM 1689 C C . PHE B 1 74 ? 5.75 -1.694 -4.246 1 98 74 PHE B C 1
ATOM 1691 O O . PHE B 1 74 ? 6.844 -1.124 -4.172 1 98 74 PHE B O 1
ATOM 1698 N N . GLU B 1 75 ? 4.934 -1.898 -3.193 1 98.62 75 GLU B N 1
ATOM 1699 C CA . GLU B 1 75 ? 5.312 -1.469 -1.851 1 98.62 75 GLU B CA 1
ATOM 1700 C C . GLU B 1 75 ? 5.031 -2.561 -0.822 1 98.62 75 GLU B C 1
ATOM 1702 O O . GLU B 1 75 ? 3.992 -3.223 -0.88 1 98.62 75 GLU B O 1
ATOM 1707 N N . ALA B 1 76 ? 5.938 -2.861 0.041 1 98.56 76 ALA B N 1
ATOM 1708 C CA . ALA B 1 76 ? 5.762 -3.656 1.253 1 98.56 76 ALA B CA 1
ATOM 1709 C C . ALA B 1 76 ? 6.262 -2.904 2.482 1 98.56 76 ALA B C 1
ATOM 1711 O O . ALA B 1 76 ? 7.184 -2.092 2.387 1 98.56 76 ALA B O 1
ATOM 1712 N N . ASP B 1 77 ? 5.559 -3.18 3.6 1 97.88 77 ASP B N 1
ATOM 1713 C CA . ASP B 1 77 ? 5.957 -2.498 4.828 1 97.88 77 ASP B CA 1
ATOM 1714 C C . ASP B 1 77 ? 5.629 -3.342 6.059 1 97.88 77 ASP B C 1
ATOM 1716 O O . ASP B 1 77 ? 5.008 -4.398 5.941 1 97.88 77 ASP B O 1
ATOM 1720 N N . GLY B 1 78 ? 6.219 -2.977 7.105 1 95.88 78 GLY B N 1
ATOM 1721 C CA . GLY B 1 78 ? 5.977 -3.574 8.414 1 95.88 78 GLY B CA 1
ATOM 1722 C C . GLY B 1 78 ? 6.047 -2.57 9.547 1 95.88 78 GLY B C 1
ATOM 1723 O O . GLY B 1 78 ? 6.891 -1.671 9.539 1 95.88 78 GLY B O 1
ATOM 1724 N N . VAL B 1 79 ? 5.043 -2.701 10.422 1 93.25 79 VAL B N 1
ATOM 1725 C CA . VAL B 1 79 ? 5 -1.844 11.602 1 93.25 79 VAL B CA 1
ATOM 1726 C C . VAL B 1 79 ? 5.031 -2.699 12.867 1 93.25 79 VAL B C 1
ATOM 1728 O O . VAL B 1 79 ? 4.18 -3.572 13.055 1 93.25 79 VAL B O 1
ATOM 1731 N N . LEU B 1 80 ? 6.055 -2.504 13.586 1 89.75 80 LEU B N 1
ATOM 1732 C CA . LEU B 1 80 ? 6.145 -3.119 14.906 1 89.75 80 LEU B CA 1
ATOM 1733 C C . LEU B 1 80 ? 5.914 -2.088 16 1 89.75 80 LEU B C 1
ATOM 1735 O O . LEU B 1 80 ? 5.496 -0.961 15.727 1 89.75 80 LEU B O 1
ATOM 1739 N N . SER B 1 81 ? 6.105 -2.516 17.234 1 88.44 81 SER B N 1
ATOM 1740 C CA . SER B 1 81 ? 5.805 -1.639 18.359 1 88.44 81 SER B CA 1
ATOM 1741 C C . SER B 1 81 ? 6.727 -0.422 18.375 1 88.44 81 SER B C 1
ATOM 1743 O O . SER B 1 81 ? 6.285 0.692 18.672 1 88.44 81 SER B O 1
ATOM 1745 N N . ASP B 1 82 ? 7.969 -0.606 17.984 1 90.06 82 ASP B N 1
ATOM 1746 C CA . ASP B 1 82 ? 8.906 0.503 18.141 1 90.06 82 ASP B CA 1
ATOM 1747 C C . ASP B 1 82 ? 9.664 0.781 16.844 1 90.06 82 ASP B C 1
ATOM 1749 O O . ASP B 1 82 ? 10.562 1.618 16.828 1 90.06 82 ASP B O 1
ATOM 1753 N N . GLU B 1 83 ? 9.328 0.062 15.852 1 94.06 83 GLU B N 1
ATOM 1754 C CA . GLU B 1 83 ? 10 0.29 14.57 1 94.06 83 GLU B CA 1
ATOM 1755 C C . GLU B 1 83 ? 9.062 0.031 13.398 1 94.06 83 GLU B C 1
ATOM 1757 O O . GLU B 1 83 ? 8.039 -0.639 13.555 1 94.06 83 GLU B O 1
ATOM 1762 N N . ALA B 1 84 ? 9.414 0.572 12.312 1 95.44 84 ALA B N 1
ATOM 1763 C CA . ALA B 1 84 ? 8.695 0.355 11.055 1 95.44 84 ALA B CA 1
ATOM 1764 C C . ALA B 1 84 ? 9.656 0.37 9.867 1 95.44 84 ALA B C 1
ATOM 1766 O O . ALA B 1 84 ? 10.797 0.826 9.992 1 95.44 84 ALA B O 1
ATOM 1767 N N . TRP B 1 85 ? 9.25 -0.227 8.852 1 96.62 85 TRP B N 1
ATOM 1768 C CA . TRP B 1 85 ? 10.039 -0.193 7.629 1 96.62 85 TRP B CA 1
ATOM 1769 C C . TRP B 1 85 ? 9.133 -0.186 6.398 1 96.62 85 TRP B C 1
ATOM 1771 O O . TRP B 1 85 ? 7.961 -0.563 6.48 1 96.62 85 TRP B O 1
ATOM 1781 N N . SER B 1 86 ? 9.641 0.32 5.289 1 97.31 86 SER B N 1
ATOM 1782 C CA . SER B 1 86 ? 8.992 0.247 3.984 1 97.31 86 SER B CA 1
ATOM 1783 C C . SER B 1 86 ? 10.008 -0.015 2.875 1 97.31 86 SER B C 1
ATOM 1785 O O . SER B 1 86 ? 11.164 0.396 2.977 1 97.31 86 SER B O 1
ATOM 1787 N N . VAL B 1 87 ? 9.594 -0.706 1.906 1 98.5 87 VAL B N 1
ATOM 1788 C CA . VAL B 1 87 ? 10.328 -0.931 0.667 1 98.5 87 VAL B CA 1
ATOM 1789 C C . VAL B 1 87 ? 9.445 -0.593 -0.53 1 98.5 87 VAL B C 1
ATOM 1791 O O . VAL B 1 87 ? 8.281 -1.001 -0.585 1 98.5 87 VAL B O 1
ATOM 1794 N N . VAL B 1 88 ? 9.992 0.216 -1.429 1 98.31 88 VAL B N 1
ATOM 1795 C CA . VAL B 1 88 ? 9.297 0.59 -2.658 1 98.31 88 VAL B CA 1
ATOM 1796 C C . VAL B 1 88 ? 10.094 0.11 -3.867 1 98.31 88 VAL B C 1
ATOM 1798 O O . VAL B 1 88 ? 11.32 0.274 -3.918 1 98.31 88 VAL B O 1
ATOM 1801 N N . VAL B 1 89 ? 9.352 -0.462 -4.781 1 98.56 89 VAL B N 1
ATOM 1802 C CA . VAL B 1 89 ? 9.938 -0.999 -6.008 1 98.56 89 VAL B CA 1
ATOM 1803 C C . VAL B 1 89 ? 9.258 -0.376 -7.223 1 98.56 89 VAL B C 1
ATOM 1805 O O . VAL B 1 89 ? 8.031 -0.224 -7.246 1 98.56 89 VAL B O 1
ATOM 1808 N N . HIS B 1 90 ? 10.086 0.013 -8.117 1 97.62 90 HIS B N 1
ATOM 1809 C CA . HIS B 1 90 ? 9.617 0.288 -9.469 1 97.62 90 HIS B CA 1
ATOM 1810 C C . HIS B 1 90 ? 10.117 -0.77 -10.453 1 97.62 90 HIS B C 1
ATOM 1812 O O . HIS B 1 90 ? 11.281 -1.163 -10.406 1 97.62 90 HIS B O 1
ATOM 1818 N N . GLY B 1 91 ? 9.156 -1.209 -11.266 1 96.94 91 GLY B N 1
ATOM 1819 C CA . GLY B 1 91 ? 9.555 -2.264 -12.188 1 96.94 91 GLY B CA 1
ATOM 1820 C C . GLY B 1 91 ? 8.508 -2.547 -13.25 1 96.94 91 GLY B C 1
ATOM 1821 O O . GLY B 1 91 ? 7.621 -1.724 -13.492 1 96.94 91 GLY B O 1
ATOM 1822 N N . THR B 1 92 ? 8.711 -3.705 -13.914 1 95.69 92 THR B N 1
ATOM 1823 C CA . THR B 1 92 ? 7.801 -4.141 -14.969 1 95.69 92 THR B CA 1
ATOM 1824 C C . THR B 1 92 ? 7.188 -5.496 -14.625 1 95.69 92 THR B C 1
ATOM 1826 O O . THR B 1 92 ? 7.879 -6.391 -14.133 1 95.69 92 THR B O 1
ATOM 1829 N N . ALA B 1 93 ? 5.898 -5.555 -14.883 1 94.75 93 ALA B N 1
ATOM 1830 C CA . ALA B 1 93 ? 5.16 -6.777 -14.578 1 94.75 93 ALA B CA 1
ATOM 1831 C C . ALA B 1 93 ? 4.824 -7.547 -15.852 1 94.75 93 ALA B C 1
ATOM 1833 O O . ALA B 1 93 ? 4.555 -6.941 -16.891 1 94.75 93 ALA B O 1
ATOM 1834 N N . ALA B 1 94 ? 4.816 -8.875 -15.734 1 93.19 94 ALA B N 1
ATOM 1835 C CA . ALA B 1 94 ? 4.398 -9.758 -16.812 1 93.19 94 ALA B CA 1
ATOM 1836 C C . ALA B 1 94 ? 3.527 -10.898 -16.297 1 93.19 94 ALA B C 1
ATOM 1838 O O . ALA B 1 94 ? 3.84 -11.5 -15.266 1 93.19 94 ALA B O 1
ATOM 1839 N N . VAL B 1 95 ? 2.469 -11.094 -17.047 1 92 95 VAL B N 1
ATOM 1840 C CA . VAL B 1 95 ? 1.659 -12.266 -16.734 1 92 95 VAL B CA 1
ATOM 1841 C C . VAL B 1 95 ? 2.348 -13.523 -17.266 1 92 95 VAL B C 1
ATOM 1843 O O . VAL B 1 95 ? 2.805 -13.555 -18.406 1 92 95 VAL B O 1
ATOM 1846 N N . LEU B 1 96 ? 2.365 -14.516 -16.344 1 92.19 96 LEU B N 1
ATOM 1847 C CA . LEU B 1 96 ? 3.043 -15.75 -16.734 1 92.19 96 LEU B CA 1
ATOM 1848 C C . LEU B 1 96 ? 2.072 -16.719 -17.391 1 92.19 96 LEU B C 1
ATOM 1850 O O . LEU B 1 96 ? 0.979 -16.953 -16.875 1 92.19 96 LEU B O 1
ATOM 1854 N N . GLU B 1 97 ? 2.533 -17.281 -18.547 1 90.06 97 GLU B N 1
ATOM 1855 C CA . GLU B 1 97 ? 1.624 -18.125 -19.312 1 90.06 97 GLU B CA 1
ATOM 1856 C C . GLU B 1 97 ? 2.205 -19.516 -19.5 1 90.06 97 GLU B C 1
ATOM 1858 O O . GLU B 1 97 ? 1.464 -20.5 -19.531 1 90.06 97 GLU B O 1
ATOM 1863 N N . SER B 1 98 ? 3.504 -19.656 -19.562 1 93.5 98 SER B N 1
ATOM 1864 C CA . SER B 1 98 ? 4.094 -20.953 -19.844 1 93.5 98 SER B CA 1
ATOM 1865 C C . SER B 1 98 ? 4.176 -21.812 -18.594 1 93.5 98 SER B C 1
ATOM 1867 O O .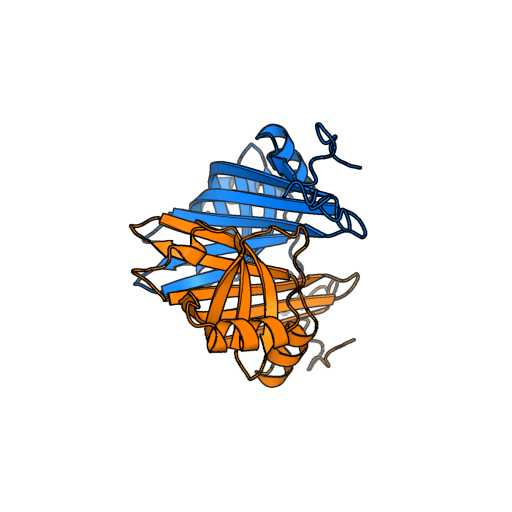 SER B 1 98 ? 4.336 -21.297 -17.484 1 93.5 98 SER B O 1
ATOM 1869 N N . GLU B 1 99 ? 4.094 -23.062 -18.812 1 94 99 GLU B N 1
ATOM 1870 C CA . GLU B 1 99 ? 4.199 -24 -17.703 1 94 99 GLU B CA 1
ATOM 1871 C C . GLU B 1 99 ? 5.52 -23.844 -16.953 1 94 99 GLU B C 1
ATOM 1873 O O . GLU B 1 99 ? 5.57 -23.969 -15.734 1 94 99 GLU B O 1
ATOM 1878 N N . GLU B 1 100 ? 6.555 -23.641 -17.703 1 94.69 100 GLU B N 1
ATOM 1879 C CA . GLU B 1 100 ? 7.871 -23.469 -17.094 1 94.69 100 GLU B CA 1
ATOM 1880 C C . GLU B 1 100 ? 7.902 -22.234 -16.188 1 94.69 100 GLU B C 1
ATOM 1882 O O . GLU B 1 100 ? 8.414 -22.312 -15.07 1 94.69 100 GLU B O 1
ATOM 1887 N N . GLU B 1 101 ? 7.359 -21.188 -16.656 1 93.31 101 GLU B N 1
ATOM 1888 C CA . GLU B 1 101 ? 7.305 -19.953 -15.867 1 93.31 101 GLU B CA 1
ATOM 1889 C C . GLU B 1 101 ? 6.449 -20.125 -14.617 1 93.31 101 GLU B C 1
ATOM 1891 O O . GLU B 1 101 ? 6.805 -19.656 -13.539 1 93.31 101 GLU B O 1
ATOM 1896 N N . ILE B 1 102 ? 5.402 -20.797 -14.789 1 92.69 102 ILE B N 1
ATOM 1897 C CA . ILE B 1 102 ? 4.48 -21 -13.68 1 92.69 102 ILE B CA 1
ATOM 1898 C C . ILE B 1 102 ? 5.117 -21.938 -12.648 1 92.69 102 ILE B C 1
ATOM 1900 O O . ILE B 1 102 ? 4.961 -21.734 -11.445 1 92.69 102 ILE B O 1
ATOM 1904 N N . ARG B 1 103 ? 5.773 -22.906 -13.102 1 93.62 103 ARG B N 1
ATOM 1905 C CA . ARG B 1 103 ? 6.5 -23.797 -12.195 1 93.62 103 ARG B CA 1
ATOM 1906 C C . ARG B 1 103 ? 7.508 -23.016 -11.359 1 93.62 103 ARG B C 1
ATOM 1908 O O . ARG B 1 103 ? 7.617 -23.219 -10.148 1 93.62 103 ARG B O 1
ATOM 1915 N N . GLU B 1 104 ? 8.25 -22.172 -12.008 1 93.88 104 GLU B N 1
ATOM 1916 C CA . GLU B 1 104 ? 9.195 -21.328 -11.289 1 93.88 104 GLU B CA 1
ATOM 1917 C C . GLU B 1 104 ? 8.484 -20.453 -10.258 1 93.88 104 GLU B C 1
ATOM 1919 O O . GLU B 1 104 ? 8.977 -20.266 -9.141 1 93.88 104 GLU B O 1
ATOM 1924 N N . ALA B 1 105 ? 7.426 -19.891 -10.641 1 93.62 105 ALA B N 1
ATOM 1925 C CA . ALA B 1 105 ? 6.637 -19.047 -9.742 1 93.62 105 ALA B CA 1
ATOM 1926 C C . ALA B 1 105 ? 6.199 -19.844 -8.508 1 93.62 105 ALA B C 1
ATOM 1928 O O . ALA B 1 105 ? 6.238 -19.328 -7.387 1 93.62 105 ALA B O 1
ATOM 1929 N N . ARG B 1 106 ? 5.84 -21.062 -8.719 1 91.94 106 ARG B N 1
ATOM 1930 C CA . ARG B 1 106 ? 5.426 -21.922 -7.609 1 91.94 106 ARG B CA 1
ATOM 1931 C C . ARG B 1 106 ? 6.582 -22.172 -6.648 1 91.94 106 ARG B C 1
ATOM 1933 O O . ARG B 1 106 ? 6.379 -22.266 -5.438 1 91.94 106 ARG B O 1
ATOM 1940 N N . GLU B 1 107 ? 7.77 -22.219 -7.191 1 94 107 GLU B N 1
ATOM 1941 C CA . GLU B 1 107 ? 8.961 -22.438 -6.375 1 94 107 GLU B CA 1
ATOM 1942 C C . GLU B 1 107 ? 9.227 -21.25 -5.461 1 94 107 GLU B C 1
ATOM 1944 O O . GLU B 1 107 ? 9.969 -21.359 -4.477 1 94 107 GLU B O 1
ATOM 1949 N N . SER B 1 108 ? 8.656 -20.078 -5.754 1 92.38 108 SER B N 1
ATOM 1950 C CA . SER B 1 108 ? 8.859 -18.875 -4.949 1 92.38 108 SER B CA 1
ATOM 1951 C C . SER B 1 108 ? 8.219 -19.016 -3.574 1 92.38 108 SER B C 1
ATOM 1953 O O . SER B 1 108 ? 8.594 -18.312 -2.633 1 92.38 108 SER B O 1
ATOM 1955 N N . GLY B 1 109 ? 7.129 -19.812 -3.496 1 91.31 109 GLY B N 1
ATOM 1956 C CA . GLY B 1 109 ? 6.496 -20.109 -2.217 1 91.31 109 GLY B CA 1
ATOM 1957 C C . GLY B 1 109 ? 5.422 -19.094 -1.848 1 91.31 109 GLY B C 1
ATOM 1958 O O . GLY B 1 109 ? 5.098 -18.938 -0.67 1 91.31 109 GLY B O 1
ATOM 1959 N N . VAL B 1 110 ? 4.891 -18.438 -2.875 1 90.31 110 VAL B N 1
ATOM 1960 C CA . VAL B 1 110 ? 3.768 -17.562 -2.578 1 90.31 110 VAL B CA 1
ATOM 1961 C C . VAL B 1 110 ? 2.65 -18.344 -1.901 1 90.31 110 VAL B C 1
ATOM 1963 O O . VAL B 1 110 ? 2.27 -19.422 -2.373 1 90.31 110 VAL B O 1
ATOM 1966 N N . THR B 1 111 ? 2.156 -17.891 -0.808 1 83.12 111 THR B N 1
ATOM 1967 C CA . THR B 1 111 ? 1.023 -18.5 -0.118 1 83.12 111 THR B CA 1
ATOM 1968 C C . THR B 1 111 ? -0.152 -17.531 -0.051 1 83.12 111 THR B C 1
ATOM 1970 O O . THR B 1 111 ? -0.141 -16.578 0.743 1 83.12 111 THR B O 1
ATOM 1973 N N . PRO B 1 112 ? -1.141 -17.797 -0.86 1 83.19 112 PRO B N 1
ATOM 1974 C CA . PRO B 1 112 ? -2.295 -16.906 -0.809 1 83.19 112 PRO B CA 1
ATOM 1975 C C . PRO B 1 112 ? -3.123 -17.078 0.463 1 83.19 112 PRO B C 1
ATOM 1977 O O . PRO B 1 112 ? -3.143 -18.156 1.047 1 83.19 112 PRO B O 1
ATOM 1980 N N . TRP B 1 113 ? -3.768 -16.047 0.871 1 80.81 113 TRP B N 1
ATOM 1981 C CA . TRP B 1 113 ? -4.652 -16.094 2.031 1 80.81 113 TRP B CA 1
ATOM 1982 C C . TRP B 1 113 ? -5.863 -16.969 1.752 1 80.81 113 TRP B C 1
ATOM 1984 O O . TRP B 1 113 ? -6.352 -17.672 2.645 1 80.81 113 TRP B O 1
ATOM 1994 N N . ILE B 1 114 ? -6.332 -16.781 0.526 1 75.88 114 ILE B N 1
ATOM 1995 C CA . ILE B 1 114 ? -7.484 -17.547 0.073 1 75.88 114 ILE B CA 1
ATOM 1996 C C . ILE B 1 114 ? -7.137 -18.281 -1.218 1 75.88 114 ILE B C 1
ATOM 1998 O O . ILE B 1 114 ? -7.035 -17.672 -2.281 1 75.88 114 ILE B O 1
ATOM 2002 N N . PRO B 1 115 ? -6.984 -19.531 -1.039 1 68.62 115 PRO B N 1
ATOM 2003 C CA . PRO B 1 115 ? -6.664 -20.266 -2.26 1 68.62 115 PRO B CA 1
ATOM 2004 C C . PRO B 1 115 ? -7.816 -20.281 -3.26 1 68.62 115 PRO B C 1
ATOM 2006 O O . PRO B 1 115 ? -8.984 -20.375 -2.863 1 68.62 115 PRO B O 1
ATOM 2009 N N . THR B 1 116 ? -7.523 -19.75 -4.391 1 65.94 116 THR B N 1
ATOM 2010 C CA . THR B 1 116 ? -8.477 -19.906 -5.484 1 65.94 116 THR B CA 1
ATOM 2011 C C . THR B 1 116 ? -7.961 -20.906 -6.508 1 65.94 116 THR B C 1
ATOM 2013 O O . THR B 1 116 ? -6.766 -21.203 -6.551 1 65.94 116 THR B O 1
ATOM 2016 N N . LEU B 1 117 ? -8.859 -21.688 -7.172 1 60.78 117 LEU B N 1
ATOM 2017 C CA . LEU B 1 117 ? -8.516 -22.766 -8.094 1 60.78 117 LEU B CA 1
ATOM 2018 C C . LEU B 1 117 ? -7.734 -22.219 -9.289 1 60.78 117 LEU B C 1
ATOM 2020 O O . LEU B 1 117 ? -6.859 -22.906 -9.828 1 60.78 117 LEU B O 1
ATOM 2024 N N . LYS B 1 118 ? -8.008 -21.078 -9.734 1 66.56 118 LYS B N 1
ATOM 2025 C CA . LYS B 1 118 ? -7.375 -20.562 -10.953 1 66.56 118 LYS B CA 1
ATOM 2026 C C . LYS B 1 118 ? -6.727 -19.203 -10.711 1 66.56 118 LYS B C 1
ATOM 2028 O O . LYS B 1 118 ? -7.301 -18.172 -11.047 1 66.56 118 LYS B O 1
ATOM 2033 N N . ASP B 1 119 ? -5.508 -19.375 -10.289 1 79.44 119 ASP B N 1
ATOM 2034 C CA . ASP B 1 119 ? -4.824 -18.109 -10.023 1 79.44 119 ASP B CA 1
ATOM 2035 C C . ASP B 1 119 ? -3.943 -17.703 -11.203 1 79.44 119 ASP B C 1
ATOM 2037 O O . ASP B 1 119 ? -3.453 -18.562 -11.945 1 79.44 119 ASP B O 1
ATOM 2041 N N . ALA B 1 120 ? -3.982 -16.469 -11.484 1 86.5 120 ALA B N 1
ATOM 2042 C CA . ALA B 1 120 ? -2.992 -15.898 -12.391 1 86.5 120 ALA B CA 1
ATOM 2043 C C . ALA B 1 120 ? -1.689 -15.586 -11.656 1 86.5 120 ALA B C 1
ATOM 2045 O O . ALA B 1 120 ? -1.694 -15.336 -10.445 1 86.5 120 ALA B O 1
ATOM 2046 N N . TRP B 1 121 ? -0.607 -15.773 -12.445 1 91.5 121 TRP B N 1
ATOM 2047 C CA . TRP B 1 121 ? 0.716 -15.477 -11.906 1 91.5 121 TRP B CA 1
ATOM 2048 C C . TRP B 1 121 ? 1.332 -14.273 -12.609 1 91.5 121 TRP B C 1
ATOM 2050 O O . TRP B 1 121 ? 1.269 -14.164 -13.836 1 91.5 121 TRP B O 1
ATOM 2060 N N . VAL B 1 122 ? 1.878 -13.406 -11.812 1 93.94 122 VAL B N 1
ATOM 2061 C CA . VAL B 1 122 ? 2.566 -12.227 -12.32 1 93.94 122 VAL B CA 1
ATOM 2062 C C . VAL B 1 122 ? 4.004 -12.203 -11.805 1 93.94 122 VAL B C 1
ATOM 2064 O O . VAL B 1 122 ? 4.254 -12.492 -10.633 1 93.94 122 VAL B O 1
ATOM 2067 N N . ARG B 1 123 ? 4.895 -11.938 -12.656 1 96.19 123 ARG B N 1
ATOM 2068 C CA . ARG B 1 123 ? 6.289 -11.711 -12.281 1 96.19 123 ARG B CA 1
ATOM 2069 C C . ARG B 1 123 ? 6.656 -10.242 -12.438 1 96.19 123 ARG B C 1
ATOM 2071 O O . ARG B 1 123 ? 6.324 -9.609 -13.438 1 96.19 123 ARG B O 1
ATOM 2078 N N . VAL B 1 124 ? 7.344 -9.727 -11.477 1 96.69 124 VAL B N 1
ATOM 2079 C CA . VAL B 1 124 ? 7.801 -8.344 -11.523 1 96.69 124 VAL B CA 1
ATOM 2080 C C . VAL B 1 124 ? 9.328 -8.305 -11.625 1 96.69 124 VAL B C 1
ATOM 2082 O O . VAL B 1 124 ? 10.023 -8.812 -10.742 1 96.69 124 VAL B O 1
ATOM 2085 N N . LYS B 1 125 ? 9.766 -7.758 -12.664 1 97.69 125 LYS B N 1
ATOM 2086 C CA . LYS B 1 125 ? 11.18 -7.41 -12.773 1 97.69 125 LYS B CA 1
ATOM 2087 C C . LYS B 1 125 ? 11.477 -6.098 -12.062 1 97.69 125 LYS B C 1
ATOM 2089 O O . LYS B 1 125 ? 10.961 -5.043 -12.445 1 97.69 125 LYS B O 1
ATOM 2094 N N . VAL B 1 126 ? 12.406 -6.148 -11.117 1 98.38 126 VAL B N 1
ATOM 2095 C CA . VAL B 1 126 ? 12.719 -4.973 -10.305 1 98.38 126 VAL B CA 1
ATOM 2096 C C . VAL B 1 126 ? 13.734 -4.102 -11.031 1 98.38 126 VAL B C 1
ATOM 2098 O O . VAL B 1 126 ? 14.828 -4.562 -11.383 1 98.38 126 VAL B O 1
ATOM 2101 N N . GLU B 1 127 ? 13.391 -2.889 -11.266 1 98.06 127 GLU B N 1
ATOM 2102 C CA . GLU B 1 127 ? 14.289 -1.946 -11.922 1 98.06 127 GLU B CA 1
ATOM 2103 C C . GLU B 1 127 ? 14.914 -0.979 -10.922 1 98.06 127 GLU B C 1
ATOM 2105 O O . GLU B 1 127 ? 16.062 -0.56 -11.086 1 98.06 127 GLU B O 1
ATOM 2110 N N . ARG B 1 128 ? 14.148 -0.54 -9.992 1 98.31 128 ARG B N 1
ATOM 2111 C CA . ARG B 1 128 ? 14.609 0.298 -8.891 1 98.31 128 ARG B CA 1
ATOM 2112 C C . ARG B 1 128 ? 14.016 -0.168 -7.566 1 98.31 128 ARG B C 1
ATOM 2114 O O . ARG B 1 128 ? 12.836 -0.534 -7.504 1 98.31 128 ARG B O 1
ATOM 2121 N N . ILE B 1 129 ? 14.828 -0.147 -6.539 1 98.62 129 ILE B N 1
ATOM 2122 C CA . ILE B 1 129 ? 14.375 -0.553 -5.211 1 98.62 129 ILE B CA 1
ATOM 2123 C C . ILE B 1 129 ? 14.961 0.386 -4.16 1 98.62 129 ILE B C 1
ATOM 2125 O O . ILE B 1 129 ? 16.141 0.742 -4.223 1 98.62 129 ILE B O 1
ATOM 2129 N N . SER B 1 130 ? 14.125 0.892 -3.312 1 98.31 130 SER B N 1
ATOM 2130 C CA . SER B 1 130 ? 14.531 1.736 -2.195 1 98.31 130 SER B CA 1
ATOM 2131 C C . SER B 1 130 ? 13.703 1.443 -0.95 1 98.31 130 SER B C 1
ATOM 2133 O O . SER B 1 130 ? 12.633 0.825 -1.037 1 98.31 130 SER B O 1
ATOM 2135 N N . GLY B 1 131 ? 14.258 1.745 0.217 1 97.56 131 GLY B N 1
ATOM 2136 C CA . GLY B 1 131 ? 13.547 1.486 1.458 1 97.56 131 GLY B CA 1
ATOM 2137 C C . GLY B 1 131 ? 13.992 2.377 2.602 1 97.56 131 GLY B C 1
ATOM 2138 O O . GLY B 1 131 ? 15.039 3.021 2.52 1 97.56 131 GLY B O 1
ATOM 2139 N N . ARG B 1 132 ? 13.164 2.455 3.557 1 95.94 132 ARG B N 1
ATOM 2140 C CA . ARG B 1 132 ? 13.461 3.184 4.785 1 95.94 132 ARG B CA 1
ATOM 2141 C C . ARG B 1 132 ? 13.102 2.355 6.016 1 95.94 132 ARG B C 1
ATOM 2143 O O . ARG B 1 132 ? 12.188 1.529 5.969 1 95.94 132 ARG B O 1
ATOM 2150 N N . HIS B 1 133 ? 13.883 2.547 7.051 1 95.75 133 HIS B N 1
ATOM 2151 C CA . HIS B 1 133 ? 13.625 2.012 8.383 1 95.75 133 HIS B CA 1
ATOM 2152 C C . HIS B 1 133 ? 13.484 3.129 9.406 1 95.75 133 HIS B C 1
ATOM 2154 O O . HIS B 1 133 ? 14.258 4.09 9.391 1 95.75 133 HIS B O 1
ATOM 2160 N N . PHE B 1 134 ? 12.539 2.994 10.258 1 93.5 134 PHE B N 1
ATOM 2161 C CA . PHE B 1 134 ? 12.195 4.043 11.219 1 93.5 134 PHE B CA 1
ATOM 2162 C C . PHE B 1 134 ? 12.266 3.52 12.648 1 93.5 134 PHE B C 1
ATOM 2164 O O . PHE B 1 134 ? 11.812 2.406 12.93 1 93.5 134 PHE B O 1
ATOM 2171 N N . ILE B 1 135 ? 12.812 4.336 13.453 1 91.38 135 ILE B N 1
ATOM 2172 C CA . ILE B 1 135 ? 12.656 4.133 14.891 1 91.38 135 ILE B CA 1
ATOM 2173 C C . ILE B 1 135 ? 11.523 5.016 15.414 1 91.38 135 ILE B C 1
ATOM 2175 O O . ILE B 1 135 ? 11.609 6.246 15.359 1 91.38 135 ILE B O 1
ATOM 2179 N N . LEU B 1 136 ? 10.445 4.359 15.867 1 85.88 136 LEU B N 1
ATOM 2180 C CA . LEU B 1 136 ? 9.234 5.082 16.25 1 85.88 136 LEU B CA 1
ATOM 2181 C C . LEU B 1 136 ? 9.383 5.688 17.641 1 85.88 136 LEU B C 1
ATOM 2183 O O . LEU B 1 136 ? 10.039 5.105 18.516 1 85.88 136 LEU B O 1
ATOM 2187 N N . GLY B 1 137 ? 8.469 6.715 17.938 1 70.38 137 GLY B N 1
ATOM 2188 C CA . GLY B 1 137 ? 8.492 7.387 19.234 1 70.38 137 GLY B CA 1
ATOM 2189 C C . GLY B 1 137 ? 9.719 8.266 19.422 1 70.38 137 GLY B C 1
ATOM 2190 O O . GLY B 1 137 ? 9.883 8.883 20.484 1 70.38 137 GLY B O 1
ATOM 2191 N N . ALA B 1 138 ? 10.672 8.156 18.516 1 57.62 138 ALA B N 1
ATOM 2192 C CA . ALA B 1 138 ? 11.844 9.008 18.688 1 57.62 138 ALA B CA 1
ATOM 2193 C C . ALA B 1 138 ? 11.539 10.453 18.297 1 57.62 138 ALA B C 1
ATOM 2195 O O . ALA B 1 138 ? 10.867 10.695 17.281 1 57.62 138 ALA B O 1
ATOM 2196 N N . GLN B 1 139 ? 11.078 11.219 19.234 1 51.97 139 GLN B N 1
ATOM 2197 C CA . GLN B 1 139 ? 10.875 12.641 18.969 1 51.97 139 GLN B CA 1
ATOM 2198 C C . GLN B 1 139 ? 12.141 13.273 18.391 1 51.97 139 GLN B C 1
ATOM 2200 O O . GLN B 1 139 ? 13.234 13.078 18.922 1 51.97 139 GLN B O 1
ATOM 2205 N N . PRO B 1 140 ? 12.055 13.664 17.141 1 49.59 140 PRO B N 1
ATOM 2206 C CA . PRO B 1 140 ? 13.258 14.398 16.766 1 49.59 140 PRO B CA 1
ATOM 2207 C C . PRO B 1 140 ? 13.594 15.523 17.734 1 49.59 140 PRO B C 1
ATOM 2209 O O . PRO B 1 140 ? 12.695 16.094 18.375 1 49.59 140 PRO B O 1
ATOM 2212 N N . GLU B 1 141 ? 14.672 15.453 18.359 1 41.22 141 GLU B N 1
ATOM 2213 C CA . GLU B 1 141 ? 15.109 16.609 19.141 1 41.22 141 GLU B CA 1
ATOM 2214 C C . GLU B 1 141 ? 15 17.891 18.344 1 41.22 141 GLU B C 1
ATOM 2216 O O . GLU B 1 141 ? 15.602 18.016 17.266 1 41.22 141 GLU B O 1
ATOM 2221 N N . VAL B 1 142 ? 13.773 18.453 18.203 1 41.62 142 VAL B N 1
ATOM 2222 C CA . VAL B 1 142 ? 13.781 19.828 17.719 1 41.62 142 VAL B CA 1
ATOM 2223 C C . VAL B 1 142 ? 14.797 20.656 18.5 1 41.62 142 VAL B C 1
ATOM 2225 O O . VAL B 1 142 ? 14.641 20.844 19.719 1 41.62 142 VAL B O 1
ATOM 2228 N N . THR B 1 143 ? 16.047 20.5 18.297 1 38.28 143 THR B N 1
ATOM 2229 C CA . THR B 1 143 ? 16.969 21.469 18.859 1 38.28 143 THR B CA 1
ATOM 2230 C C . THR B 1 143 ? 16.562 22.891 18.5 1 38.28 143 THR B C 1
ATOM 2232 O O . THR B 1 143 ? 16.266 23.172 17.328 1 38.28 143 THR B O 1
ATOM 2235 N N . ASP B 1 144 ? 15.883 23.672 19.359 1 33.81 144 ASP B N 1
ATOM 2236 C CA . ASP B 1 144 ? 15.711 25.109 19.391 1 33.81 144 ASP B CA 1
ATOM 2237 C C . ASP B 1 144 ? 16.969 25.828 18.891 1 33.81 144 ASP B C 1
ATOM 2239 O O . ASP B 1 144 ? 17.906 26.047 19.656 1 33.81 144 ASP B O 1
ATOM 2243 N N . GLU B 1 145 ? 17.828 25.312 18.062 1 34.72 145 GLU B N 1
ATOM 2244 C CA . GLU B 1 145 ? 18.812 26.359 17.812 1 34.72 145 GLU B CA 1
ATOM 2245 C C . GLU B 1 145 ? 18.219 27.5 17 1 34.72 145 GLU B C 1
ATOM 2247 O O . GLU B 1 145 ? 17.891 27.328 15.82 1 34.72 145 GLU B O 1
ATOM 2252 N N . ALA B 1 146 ? 17.234 28.297 17.609 1 29.84 146 ALA B N 1
ATOM 2253 C CA . ALA B 1 146 ? 17.266 29.719 17.266 1 29.84 146 ALA B CA 1
ATOM 2254 C C . ALA B 1 146 ? 18.609 30.344 17.656 1 29.84 146 ALA B C 1
ATOM 2256 O O . ALA B 1 146 ? 19.234 29.906 18.625 1 29.84 146 ALA B O 1
#

Organism: NCBI:txid162496

Secondary structure (DSSP, 8-state):
--SPPSTT-SEEEPPHHHHHHHHHT--EEEEEEEETTEEEEEEEEEEEETTEEEEEE-TT-HHHH--S--EEEEEEEEE-SSEEEEEEEEEEEEEE-SHHHHHHHHHTT---SS--SS-EEEEEEEEEEEEEEEETT---------/--SPPSTT-SEEEPPHHHHHHHHHT--EEEEEEEETTEEEEEEEEEEEETTEEEEEE-TT-HHHH--S--EEEEEEEEE-SSEEEEEEEEEEEEE--SHHHHHHHHHTT---SS--SS-EEEEEEEEEEEEEEEETT---------

Nearest PDB structures (foldseek):
  3fkh-assembly2_D  TM=9.063E-01  e=2.868E-15  Corynebacterium glutamicum ATCC 13032
  3fkh-assembly2_C  TM=9.177E-01  e=2.438E-14  Corynebacterium glutamicum ATCC 13032
  6eci-assembly6_L  TM=8.676E-01  e=5.104E-13  Mycolicibacterium smegmatis MC2 155
  6eci-assembly4_H  TM=8.872E-01  e=4.857E-12  Mycolicibacterium smegmatis MC2 155
  6eci-assembly7_M  TM=8.905E-01  e=5.751E-12  Mycolicibacterium smegmatis MC2 155

Foldseek 3Di:
DLDDDPPLPQKDKDDPVRLLVVQQPDFKKKKWDDDPRDIDIDIFTWFDDPQKIKTKAAPPPPLLVPPPFQWMKMKDKDDDPFKIKMKIFTWGKDKDDDPVVVVRSVVRPRDDPDDDPDIIMMMTHTDDMIMMMGGPPPPPPPPPPD/DLDDDPPLPQKDKDDPVRLLVVQQPDFKKKKWDDDPRDIDIDIFTWFDDPQKIKTKAAPPDPLLVPPPFQWMKMKDKDDDPFKIKMKIFIWGKDKDDDPVVVVRSVVRVRDDPDDDPDIIMMMTHTDDMIMMMGGPPPPPPPPPPD

pLDDT: mean 86.43, std 15.74, range [29.84, 98.62]